Protein AF-A0A0G1SGN6-F1 (afdb_monomer_lite)

pLDDT: mean 71.26, std 22.08, range [24.06, 94.62]

Structure (mmCIF, N/CA/C/O backbone):
data_AF-A0A0G1SGN6-F1
#
_entry.id   AF-A0A0G1SGN6-F1
#
loop_
_atom_site.group_PDB
_atom_site.id
_atom_site.type_symbol
_atom_site.label_atom_id
_atom_site.label_alt_id
_atom_site.label_comp_id
_atom_site.label_asym_id
_atom_site.label_entity_id
_atom_site.label_seq_id
_atom_site.pdbx_PDB_ins_code
_atom_site.Cartn_x
_atom_site.Cartn_y
_atom_site.Cartn_z
_atom_site.occupancy
_atom_site.B_iso_or_equiv
_atom_site.auth_seq_id
_atom_site.auth_comp_id
_atom_site.auth_asym_id
_atom_site.auth_atom_id
_atom_site.pdbx_PDB_model_num
ATOM 1 N N . MET A 1 1 ? 5.916 -20.547 -8.931 1.00 32.50 1 MET A N 1
ATOM 2 C CA . MET A 1 1 ? 5.359 -19.237 -8.518 1.00 32.50 1 MET A CA 1
ATOM 3 C C . MET A 1 1 ? 6.442 -18.177 -8.665 1.00 32.50 1 MET A C 1
ATOM 5 O O . MET A 1 1 ? 7.440 -18.258 -7.961 1.00 32.50 1 MET A O 1
ATOM 9 N N . SER A 1 2 ? 6.286 -17.242 -9.604 1.00 24.06 2 SER A N 1
ATOM 10 C CA . SER A 1 2 ? 7.218 -16.117 -9.774 1.00 24.06 2 SER A CA 1
ATOM 11 C C . SER A 1 2 ? 6.898 -15.027 -8.745 1.00 24.06 2 SER A C 1
ATOM 13 O O . SER A 1 2 ? 5.724 -14.725 -8.531 1.00 24.06 2 SER A O 1
ATOM 15 N N . ARG A 1 3 ? 7.918 -14.499 -8.056 1.00 34.25 3 ARG A N 1
ATOM 16 C CA . ARG A 1 3 ? 7.777 -13.518 -6.969 1.00 34.25 3 ARG A CA 1
ATOM 17 C C . ARG A 1 3 ? 8.120 -12.123 -7.491 1.00 34.25 3 ARG A C 1
ATOM 19 O O . ARG A 1 3 ? 9.243 -11.915 -7.938 1.00 34.25 3 ARG A O 1
ATOM 26 N N . SER A 1 4 ? 7.203 -11.170 -7.350 1.00 35.44 4 SER A N 1
ATOM 27 C CA . SER A 1 4 ? 7.482 -9.745 -7.558 1.00 35.44 4 SER A CA 1
ATOM 28 C C . SER A 1 4 ? 7.368 -9.033 -6.215 1.00 35.44 4 SER A C 1
ATOM 30 O O . SER A 1 4 ? 6.269 -8.875 -5.691 1.00 35.44 4 SER A O 1
ATOM 32 N N . PHE A 1 5 ? 8.504 -8.644 -5.634 1.00 41.62 5 PHE A N 1
ATOM 33 C CA . PHE A 1 5 ? 8.549 -7.806 -4.436 1.00 41.62 5 PHE A CA 1
ATOM 34 C C . PHE A 1 5 ? 8.834 -6.361 -4.844 1.00 41.62 5 PHE A C 1
ATOM 36 O O . PHE A 1 5 ? 9.783 -6.100 -5.582 1.00 41.62 5 PHE A O 1
ATOM 43 N N . ILE A 1 6 ? 8.034 -5.428 -4.337 1.00 45.34 6 ILE A N 1
ATOM 44 C CA . ILE A 1 6 ? 8.307 -3.992 -4.403 1.00 45.34 6 ILE A CA 1
ATOM 45 C C . ILE A 1 6 ? 8.969 -3.633 -3.067 1.00 45.34 6 ILE A C 1
ATOM 47 O O . ILE A 1 6 ? 8.279 -3.523 -2.059 1.00 45.34 6 ILE A O 1
ATOM 51 N N . THR A 1 7 ? 10.299 -3.520 -3.011 1.00 39.66 7 THR A N 1
ATOM 52 C CA . THR A 1 7 ? 10.997 -3.052 -1.799 1.00 39.66 7 THR A CA 1
ATOM 53 C C . THR A 1 7 ? 12.098 -2.051 -2.155 1.00 39.66 7 THR A C 1
ATOM 55 O O . THR A 1 7 ? 12.992 -2.341 -2.952 1.00 39.66 7 THR A O 1
ATOM 58 N N . SER A 1 8 ? 12.059 -0.859 -1.549 1.00 35.28 8 SER A N 1
ATOM 59 C CA . SER A 1 8 ? 13.184 0.081 -1.537 1.00 35.28 8 SER A CA 1
ATOM 60 C C . SER A 1 8 ? 13.883 0.053 -0.174 1.00 35.28 8 SER A C 1
ATOM 62 O O . SER A 1 8 ? 13.362 0.582 0.795 1.00 35.28 8 SER A O 1
ATOM 64 N N . LYS A 1 9 ? 15.093 -0.526 -0.187 1.00 39.94 9 LYS A N 1
ATOM 65 C CA . LYS A 1 9 ? 16.264 -0.364 0.706 1.00 39.94 9 LYS A CA 1
ATOM 66 C C . LYS A 1 9 ? 16.188 -0.756 2.203 1.00 39.94 9 LYS A C 1
ATOM 68 O O . LYS A 1 9 ? 15.491 -0.142 2.987 1.00 39.94 9 LYS A O 1
ATOM 73 N N . LYS A 1 10 ? 17.114 -1.681 2.535 1.00 40.75 10 LYS A N 1
ATOM 74 C CA . LYS A 1 10 ? 17.583 -2.232 3.829 1.00 40.75 10 LYS A CA 1
ATOM 75 C C . LYS A 1 10 ? 16.517 -2.887 4.731 1.00 40.75 10 LYS A C 1
ATOM 77 O O . LYS A 1 10 ? 15.569 -2.261 5.159 1.00 40.75 10 LYS A O 1
ATOM 82 N N . GLU A 1 11 ? 16.756 -4.165 5.043 1.00 56.44 11 GLU A N 1
ATOM 83 C CA . GLU A 1 11 ? 16.199 -4.897 6.201 1.00 56.44 11 GLU A CA 1
ATOM 84 C C . GLU A 1 11 ? 14.770 -5.448 6.127 1.00 56.44 11 GLU A C 1
ATOM 86 O O . GLU A 1 11 ? 14.164 -5.703 7.157 1.00 56.44 11 GLU A O 1
ATOM 91 N N . GLY A 1 12 ? 14.248 -5.755 4.934 1.00 75.88 12 GLY A N 1
ATOM 92 C CA . GLY A 1 12 ? 13.082 -6.649 4.827 1.00 75.88 12 GLY A CA 1
ATOM 93 C C . GLY A 1 12 ? 11.867 -6.200 5.649 1.00 75.88 12 GLY A C 1
ATOM 94 O O . GLY A 1 12 ? 11.117 -7.042 6.132 1.00 75.88 12 GLY A O 1
ATOM 95 N N . ALA A 1 13 ? 11.708 -4.889 5.820 1.00 85.38 13 ALA A N 1
ATOM 96 C CA . ALA A 1 13 ? 10.671 -4.242 6.603 1.00 85.38 13 ALA A CA 1
ATOM 97 C C . ALA A 1 13 ? 10.276 -2.913 5.945 1.00 85.38 13 ALA A C 1
ATOM 99 O O . ALA A 1 13 ? 10.979 -2.409 5.067 1.00 85.38 13 ALA A O 1
ATOM 100 N N . ILE A 1 14 ? 9.141 -2.362 6.362 1.00 89.44 14 ILE A N 1
ATOM 101 C CA . ILE A 1 14 ? 8.660 -1.038 5.962 1.00 89.44 14 ILE A CA 1
ATOM 102 C C . ILE A 1 14 ? 8.517 -0.153 7.196 1.00 89.44 14 ILE A C 1
ATOM 104 O O . ILE A 1 14 ? 8.167 -0.641 8.270 1.00 89.44 14 ILE A O 1
ATOM 108 N N . LEU A 1 15 ? 8.764 1.143 7.031 1.00 91.00 15 LEU A N 1
ATOM 109 C CA . LEU A 1 15 ? 8.439 2.151 8.035 1.00 91.00 15 LEU A CA 1
ATOM 110 C C . LEU A 1 15 ? 7.001 2.626 7.806 1.00 91.00 15 LEU A C 1
ATOM 112 O O . LEU A 1 15 ? 6.643 2.987 6.681 1.00 91.00 15 LEU A O 1
ATOM 116 N N . GLY A 1 16 ? 6.181 2.566 8.849 1.00 91.62 16 GLY A N 1
ATOM 117 C CA . GLY A 1 16 ? 4.797 3.010 8.822 1.00 91.62 16 GLY A CA 1
ATOM 118 C C . GLY A 1 16 ? 4.632 4.513 9.025 1.00 91.62 16 GLY A C 1
ATOM 119 O O . GLY A 1 16 ? 5.537 5.184 9.512 1.00 91.62 16 GLY A O 1
ATOM 120 N N . ILE A 1 17 ? 3.444 5.033 8.699 1.00 92.94 17 ILE A N 1
ATOM 121 C CA . ILE A 1 17 ? 3.040 6.421 9.004 1.00 92.94 17 ILE A CA 1
ATOM 122 C C . ILE A 1 17 ? 2.914 6.707 10.510 1.00 92.94 17 ILE A C 1
ATOM 124 O O . ILE A 1 17 ? 2.741 7.849 10.914 1.00 92.94 17 ILE A O 1
ATOM 128 N N . ASP A 1 18 ? 2.942 5.659 11.327 1.00 90.75 18 ASP A N 1
ATOM 129 C CA . ASP A 1 18 ? 2.8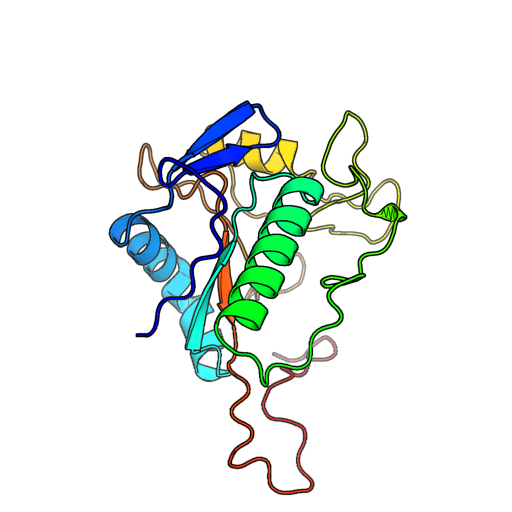49 5.666 12.784 1.00 90.75 18 ASP A CA 1
ATOM 130 C C . ASP A 1 18 ? 4.215 5.434 13.454 1.00 90.75 18 ASP A C 1
ATOM 132 O O . ASP A 1 18 ? 4.272 5.002 14.604 1.00 90.75 18 ASP A O 1
ATOM 136 N N . ASP A 1 19 ? 5.304 5.646 12.707 1.00 90.69 19 ASP A N 1
ATOM 137 C CA . ASP A 1 19 ? 6.701 5.429 13.105 1.00 90.69 19 ASP A CA 1
ATOM 138 C C . ASP A 1 19 ? 7.046 3.982 13.515 1.00 90.69 19 ASP A C 1
ATOM 140 O O . ASP A 1 19 ? 8.172 3.683 13.928 1.00 90.69 19 ASP A O 1
ATOM 144 N N . ASN A 1 20 ? 6.114 3.040 13.343 1.00 89.94 20 ASN A N 1
ATOM 145 C CA . ASN A 1 20 ? 6.349 1.627 13.601 1.00 89.94 20 ASN A CA 1
ATOM 146 C C . ASN A 1 20 ? 7.052 0.962 12.414 1.00 89.94 20 ASN A C 1
ATOM 148 O O . ASN A 1 20 ? 6.779 1.239 11.246 1.00 89.94 20 ASN A O 1
ATOM 152 N N . THR A 1 21 ? 7.952 0.024 12.712 1.00 89.31 21 THR A N 1
ATOM 153 C CA . THR A 1 21 ? 8.616 -0.793 11.689 1.00 89.31 21 THR A CA 1
ATOM 154 C C . THR A 1 21 ? 7.893 -2.127 11.530 1.00 89.31 21 THR A C 1
ATOM 156 O O . THR A 1 21 ? 7.757 -2.890 12.485 1.00 89.31 21 THR A O 1
ATOM 159 N N . TYR A 1 22 ? 7.467 -2.434 10.306 1.00 87.81 22 TYR A N 1
ATOM 160 C CA . TYR A 1 22 ? 6.711 -3.636 9.972 1.00 87.81 22 TYR A CA 1
ATOM 161 C C . TYR A 1 22 ? 7.547 -4.588 9.107 1.00 87.81 22 TYR A C 1
ATOM 163 O O . TYR A 1 22 ? 7.781 -4.290 7.932 1.00 87.81 22 TYR A O 1
ATOM 171 N N . PRO A 1 23 ? 7.987 -5.750 9.624 1.00 88.88 23 PRO A N 1
ATOM 172 C CA . PRO A 1 23 ? 8.722 -6.723 8.822 1.00 88.88 23 PRO A CA 1
ATOM 173 C C . PRO A 1 23 ? 7.841 -7.291 7.705 1.00 88.88 23 PRO A C 1
ATOM 175 O O . PRO A 1 23 ? 6.622 -7.386 7.851 1.00 88.88 23 PRO A O 1
ATOM 178 N N . ILE A 1 24 ? 8.454 -7.689 6.589 1.00 85.50 24 ILE A N 1
ATOM 179 C CA . ILE A 1 24 ? 7.771 -8.424 5.520 1.00 85.50 24 ILE A CA 1
ATOM 180 C C . ILE A 1 24 ? 7.166 -9.697 6.130 1.00 85.50 24 ILE A C 1
ATOM 182 O O . ILE A 1 24 ? 7.894 -10.456 6.779 1.00 85.50 24 ILE A O 1
ATOM 186 N N . PRO A 1 25 ? 5.869 -9.972 5.904 1.00 83.81 25 PRO A N 1
ATOM 187 C CA . PRO A 1 25 ? 5.229 -11.171 6.411 1.00 83.81 25 PRO A CA 1
ATOM 188 C C . PRO A 1 25 ? 5.934 -12.448 5.962 1.00 83.81 25 PRO A C 1
ATOM 190 O O . PRO A 1 25 ? 6.317 -12.597 4.796 1.00 83.81 25 PRO A O 1
ATOM 193 N N . THR A 1 26 ? 6.058 -13.405 6.879 1.00 85.25 26 THR A N 1
ATOM 194 C CA . THR A 1 26 ? 6.584 -14.733 6.554 1.00 85.25 26 THR A CA 1
ATOM 195 C C . THR A 1 26 ? 5.598 -15.505 5.675 1.00 85.25 26 THR A C 1
ATOM 1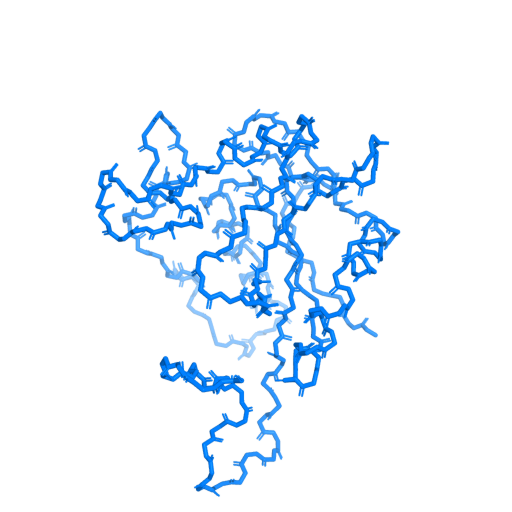97 O O . THR A 1 26 ? 4.401 -15.211 5.632 1.00 85.25 26 THR A O 1
ATOM 200 N N . LEU A 1 27 ? 6.079 -16.547 4.986 1.00 84.31 27 LEU A N 1
ATOM 201 C CA . LEU A 1 27 ? 5.194 -17.435 4.222 1.00 84.31 27 LEU A CA 1
ATOM 202 C C . LEU A 1 27 ? 4.125 -18.084 5.107 1.00 84.31 27 LEU A C 1
ATOM 204 O O . LEU A 1 27 ? 3.006 -18.267 4.648 1.00 84.31 27 LEU A O 1
ATOM 208 N N . GLU A 1 28 ? 4.454 -18.393 6.361 1.00 82.81 28 GLU A N 1
ATOM 209 C CA . GLU A 1 28 ? 3.507 -18.934 7.336 1.00 82.81 28 GLU A CA 1
ATOM 210 C C . GLU A 1 28 ? 2.412 -17.917 7.676 1.00 82.81 28 GLU A C 1
ATOM 212 O O . GLU A 1 28 ? 1.231 -18.237 7.576 1.00 82.81 28 GLU A O 1
ATOM 217 N N . GLN A 1 29 ? 2.778 -16.665 7.973 1.00 80.56 29 GLN A N 1
ATOM 218 C CA . GLN A 1 29 ? 1.807 -15.594 8.227 1.00 80.56 29 GLN A CA 1
ATOM 219 C C . GLN A 1 29 ? 0.906 -15.348 7.009 1.00 80.56 29 GLN A C 1
ATOM 221 O O . GLN A 1 29 ? -0.305 -15.174 7.152 1.00 80.56 29 GLN A O 1
ATOM 226 N N . ILE A 1 30 ? 1.470 -15.391 5.797 1.00 82.62 30 ILE A N 1
ATOM 227 C CA . ILE A 1 30 ? 0.698 -15.297 4.551 1.00 82.62 30 ILE A CA 1
ATOM 228 C C . ILE A 1 30 ? -0.235 -16.504 4.403 1.00 82.62 30 ILE A C 1
ATOM 230 O O . ILE A 1 30 ? -1.415 -16.325 4.111 1.00 82.62 30 ILE A O 1
ATOM 234 N N . ALA A 1 31 ? 0.253 -17.726 4.619 1.00 83.12 31 ALA A N 1
ATOM 235 C CA . ALA A 1 31 ? -0.538 -18.947 4.491 1.00 83.12 31 ALA A CA 1
ATOM 236 C C . ALA A 1 31 ? -1.708 -18.976 5.482 1.00 83.12 31 ALA A C 1
ATOM 238 O O . ALA A 1 31 ? -2.829 -19.291 5.087 1.00 83.12 31 ALA A O 1
ATOM 239 N N . ILE A 1 32 ? -1.480 -18.568 6.733 1.00 78.88 32 ILE A N 1
ATOM 240 C CA . ILE A 1 32 ? -2.532 -18.416 7.746 1.00 78.88 32 ILE A CA 1
ATOM 241 C C . ILE A 1 32 ? -3.589 -17.425 7.259 1.00 78.88 32 ILE A C 1
ATOM 243 O O . ILE A 1 32 ? -4.780 -17.728 7.301 1.00 78.88 32 ILE A O 1
ATOM 247 N N . ARG A 1 33 ? -3.177 -16.279 6.702 1.00 76.00 33 ARG A N 1
ATOM 248 C CA . ARG A 1 33 ? -4.120 -15.296 6.143 1.00 76.00 33 ARG A CA 1
ATOM 249 C C . ARG A 1 33 ? -4.922 -15.818 4.967 1.00 76.00 33 ARG A C 1
ATOM 251 O O . ARG A 1 33 ? -6.101 -15.487 4.845 1.00 76.00 33 ARG A O 1
ATOM 258 N N . LEU A 1 34 ? -4.300 -16.608 4.098 1.00 79.12 34 LEU A N 1
ATOM 259 C CA . LEU A 1 34 ? -5.006 -17.259 3.000 1.00 79.12 34 LEU A CA 1
ATOM 260 C C . LEU A 1 34 ? -6.011 -18.281 3.540 1.00 79.12 34 LEU A C 1
ATOM 262 O O . LEU A 1 34 ? -7.162 -18.300 3.113 1.00 79.12 34 LEU A O 1
ATOM 266 N N . PHE A 1 35 ? -5.619 -19.074 4.535 1.00 79.56 35 PHE A N 1
ATOM 267 C CA . PHE A 1 35 ? -6.476 -20.089 5.136 1.00 79.56 35 PHE A CA 1
ATOM 268 C C . PHE A 1 35 ? -7.693 -19.505 5.868 1.00 79.56 35 PHE A C 1
ATOM 270 O O . PHE A 1 35 ? -8.805 -20.011 5.704 1.00 79.56 35 PHE A O 1
ATOM 277 N N . GLU A 1 36 ? -7.514 -18.429 6.637 1.00 74.31 36 GLU A N 1
ATOM 278 C CA . GLU A 1 36 ? -8.606 -17.709 7.313 1.00 74.31 36 GLU A CA 1
ATOM 279 C C . GLU A 1 36 ? -9.632 -17.128 6.331 1.00 74.31 36 GLU A C 1
ATOM 281 O O . GLU A 1 36 ? -10.783 -16.897 6.691 1.00 74.31 36 GLU A O 1
ATOM 286 N N . ARG A 1 37 ? -9.228 -16.887 5.079 1.00 72.88 37 ARG A N 1
ATOM 287 C CA . ARG A 1 37 ? -10.078 -16.299 4.033 1.00 72.88 37 ARG A CA 1
ATOM 288 C C . ARG A 1 37 ? -10.463 -17.282 2.942 1.00 72.88 37 ARG A C 1
ATOM 290 O O . ARG A 1 37 ? -11.047 -16.858 1.947 1.00 72.88 37 ARG A O 1
ATOM 297 N N . ARG A 1 38 ? -10.147 -18.567 3.114 1.00 75.31 38 ARG A N 1
ATOM 298 C CA . ARG A 1 38 ? -10.224 -19.589 2.062 1.00 75.31 38 ARG A CA 1
ATOM 299 C C . ARG A 1 38 ? -11.561 -19.620 1.325 1.00 75.31 38 ARG A C 1
ATOM 301 O O . ARG A 1 38 ? -11.549 -19.722 0.109 1.00 75.31 38 ARG A O 1
ATOM 308 N N . GLU A 1 39 ? -12.684 -19.447 2.021 1.00 72.44 39 GLU A N 1
ATOM 309 C CA . GLU A 1 39 ? -14.014 -19.444 1.394 1.00 72.44 39 GLU A CA 1
ATOM 310 C C . GLU A 1 39 ? -14.155 -18.296 0.386 1.00 72.44 39 GLU A C 1
ATOM 312 O O . GLU A 1 39 ? -14.471 -18.517 -0.778 1.00 72.44 39 GLU A O 1
ATOM 317 N N . LYS A 1 40 ? -13.796 -17.073 0.791 1.00 69.69 40 LYS A N 1
ATOM 318 C CA . LYS A 1 40 ? -13.820 -15.889 -0.083 1.00 69.69 40 LYS A CA 1
ATOM 319 C C . LYS A 1 40 ? -12.778 -15.971 -1.198 1.00 69.69 40 LYS A C 1
ATOM 321 O O . LYS A 1 40 ? -13.009 -15.490 -2.306 1.00 69.69 40 LYS A O 1
ATOM 326 N N . LEU A 1 41 ? -11.604 -16.527 -0.897 1.00 73.31 41 LEU A N 1
ATOM 327 C CA . LEU A 1 41 ? -10.534 -16.681 -1.881 1.00 73.31 41 LEU A CA 1
ATOM 328 C C . LEU A 1 41 ? -10.861 -17.760 -2.910 1.00 73.31 41 LEU A C 1
ATOM 330 O O . LEU A 1 41 ? -10.428 -17.601 -4.042 1.00 73.31 41 LEU A O 1
ATOM 334 N N . SER A 1 42 ? -11.647 -18.784 -2.559 1.00 73.56 42 SER A N 1
ATOM 335 C CA . SER A 1 42 ? -12.155 -19.772 -3.517 1.00 73.56 42 SER A CA 1
ATOM 336 C C . SER A 1 42 ? -12.997 -19.083 -4.582 1.00 73.56 42 SER A C 1
ATOM 338 O O . SER A 1 42 ? -12.677 -19.180 -5.757 1.00 73.56 42 SER A O 1
ATOM 340 N N . THR A 1 43 ? -13.972 -18.260 -4.181 1.00 75.25 43 THR A N 1
ATOM 341 C CA . THR A 1 43 ? -14.795 -17.497 -5.133 1.00 75.25 43 THR A CA 1
ATOM 342 C C . THR A 1 43 ? -13.952 -16.593 -6.031 1.00 75.25 43 THR A C 1
ATOM 344 O O . THR A 1 43 ? -14.175 -16.527 -7.234 1.00 75.25 43 THR A O 1
ATOM 347 N N . LYS A 1 44 ? -12.953 -15.900 -5.470 1.00 74.38 44 LYS A N 1
ATOM 348 C CA . LYS A 1 44 ? -12.045 -15.061 -6.267 1.00 74.38 44 LYS A CA 1
ATOM 349 C C . LYS A 1 44 ? -11.167 -15.888 -7.202 1.00 74.38 44 LYS A C 1
ATOM 351 O O . LYS A 1 44 ? -10.937 -15.482 -8.333 1.00 74.38 44 LYS A O 1
ATOM 356 N N . HIS A 1 45 ? -10.676 -17.030 -6.746 1.00 77.56 45 HIS A N 1
ATOM 357 C CA . HIS A 1 45 ? -9.909 -17.946 -7.574 1.00 77.56 45 HIS A CA 1
ATOM 358 C C . HIS A 1 45 ? -10.744 -18.434 -8.765 1.00 77.56 45 HIS A C 1
ATOM 360 O O . HIS A 1 45 ? -10.260 -18.387 -9.892 1.00 77.56 45 HIS A O 1
ATOM 366 N N . ASP A 1 46 ? -12.007 -18.799 -8.533 1.00 75.81 46 ASP A N 1
ATOM 367 C CA . ASP A 1 46 ? -12.954 -19.209 -9.579 1.00 75.81 46 ASP A CA 1
ATOM 368 C C . ASP A 1 46 ? -13.270 -18.058 -10.551 1.00 75.81 46 ASP A C 1
ATOM 370 O O . ASP A 1 46 ? -13.462 -18.279 -11.742 1.00 75.81 46 ASP A O 1
ATOM 374 N N . GLN A 1 47 ? -13.227 -16.810 -10.071 1.00 73.62 47 GLN A N 1
ATOM 375 C CA . GLN A 1 47 ? -13.283 -15.592 -10.893 1.00 73.62 47 GLN A CA 1
ATOM 376 C C . GLN A 1 47 ? -11.962 -15.277 -11.624 1.00 73.62 47 GLN A C 1
ATOM 378 O O . GLN A 1 47 ? -11.858 -14.240 -12.266 1.00 73.62 47 GLN A O 1
ATOM 383 N N . GLY A 1 48 ? -10.935 -16.126 -11.521 1.00 75.31 48 GLY A N 1
ATOM 384 C CA . GLY A 1 48 ? -9.653 -15.960 -12.209 1.00 75.31 48 GLY A CA 1
ATOM 385 C C . GLY A 1 48 ? -8.568 -15.240 -11.403 1.00 75.31 48 GLY A C 1
ATOM 386 O O . GLY A 1 48 ? -7.466 -15.030 -11.910 1.00 75.31 48 GLY A O 1
ATOM 387 N N . PHE A 1 49 ? -8.801 -14.880 -10.139 1.00 78.25 49 PHE A N 1
ATOM 388 C CA . PHE A 1 49 ? -7.798 -14.228 -9.293 1.00 78.25 49 PHE A CA 1
ATOM 389 C C . PHE A 1 49 ? -6.754 -15.226 -8.773 1.00 78.25 49 PHE A C 1
ATOM 391 O O . PHE A 1 49 ? -6.898 -15.805 -7.698 1.00 78.25 49 PHE A O 1
ATOM 398 N N . THR A 1 50 ? -5.668 -15.402 -9.527 1.00 77.00 50 THR A N 1
ATOM 399 C CA . THR A 1 50 ? -4.648 -16.437 -9.263 1.00 77.00 50 THR A CA 1
ATOM 400 C C . THR A 1 50 ? -3.298 -15.898 -8.784 1.00 77.00 50 THR A C 1
ATOM 402 O O . THR A 1 50 ? -2.416 -16.679 -8.417 1.00 77.00 50 THR A O 1
ATOM 405 N N . LYS A 1 51 ? -3.098 -14.573 -8.756 1.00 78.31 51 LYS A N 1
ATOM 406 C CA . LYS A 1 51 ? -1.844 -13.952 -8.298 1.00 78.31 51 LYS A CA 1
ATOM 407 C C . LYS A 1 51 ? -2.012 -13.300 -6.933 1.00 78.31 51 LYS A C 1
ATOM 409 O O . LYS A 1 51 ? -2.983 -12.597 -6.689 1.00 78.31 51 LYS A O 1
ATOM 414 N N . LEU A 1 52 ? -1.029 -13.489 -6.060 1.00 81.19 52 LEU A N 1
ATOM 415 C CA . LEU A 1 52 ? -0.951 -12.811 -4.770 1.00 81.19 52 LEU A CA 1
ATOM 416 C C . LEU A 1 52 ? -0.218 -11.474 -4.927 1.00 81.19 52 LEU A C 1
ATOM 418 O O . LEU A 1 52 ? 0.880 -11.443 -5.483 1.00 81.19 52 LEU A O 1
ATOM 422 N N . LEU A 1 53 ? -0.783 -10.399 -4.384 1.00 81.06 53 LEU A N 1
ATOM 423 C CA . LEU A 1 53 ? -0.115 -9.113 -4.223 1.00 81.06 53 LEU A CA 1
ATOM 424 C C . LEU A 1 53 ? -0.011 -8.776 -2.737 1.00 81.06 53 LEU A C 1
ATOM 426 O O . LEU A 1 53 ? -1.012 -8.692 -2.025 1.00 81.06 53 LEU A O 1
ATOM 430 N N . LEU A 1 54 ? 1.218 -8.553 -2.289 1.00 82.56 54 LEU A N 1
ATOM 431 C CA . LEU A 1 54 ? 1.517 -8.056 -0.957 1.00 82.56 54 LEU A CA 1
ATOM 432 C C . LEU A 1 54 ? 1.725 -6.539 -1.040 1.00 82.56 54 LEU A C 1
ATOM 434 O O . LEU A 1 54 ? 2.597 -6.080 -1.777 1.00 82.56 54 LEU A O 1
ATOM 438 N N . VAL A 1 55 ? 0.923 -5.778 -0.299 1.00 85.12 55 VAL A N 1
ATOM 439 C CA . VAL A 1 55 ? 0.928 -4.312 -0.329 1.00 85.12 55 VAL A CA 1
ATOM 440 C C . VAL A 1 55 ? 1.416 -3.772 1.020 1.00 85.12 55 VAL A C 1
ATOM 442 O O . VAL A 1 55 ? 0.874 -4.170 2.057 1.00 85.12 55 VAL A O 1
ATOM 445 N N . PRO A 1 56 ? 2.422 -2.876 1.038 1.00 89.75 56 PRO A N 1
ATOM 446 C CA . PRO A 1 56 ? 2.961 -2.275 2.257 1.00 89.75 56 PRO A CA 1
ATOM 447 C C . PRO A 1 56 ? 2.028 -1.176 2.788 1.00 89.75 56 PRO A C 1
ATOM 449 O O . PRO A 1 56 ? 2.342 0.006 2.732 1.00 89.75 56 PRO A O 1
ATOM 452 N N . PHE A 1 57 ? 0.848 -1.563 3.265 1.00 90.75 57 PHE A N 1
ATOM 453 C CA . PHE A 1 57 ? -0.227 -0.651 3.663 1.00 90.75 57 PHE A CA 1
ATOM 454 C C . PHE A 1 57 ? 0.191 0.419 4.682 1.00 90.75 57 PHE A C 1
ATOM 456 O O . PHE A 1 57 ? -0.255 1.559 4.578 1.00 90.75 57 PHE A O 1
ATOM 463 N N . GLY A 1 58 ? 1.043 0.063 5.647 1.00 90.50 58 GLY A N 1
ATOM 464 C CA . GLY A 1 58 ? 1.499 0.979 6.689 1.00 90.50 58 GLY A CA 1
ATOM 465 C C . GLY A 1 58 ? 2.383 2.106 6.166 1.00 90.50 58 GLY A C 1
ATOM 466 O O . GLY A 1 58 ? 2.394 3.175 6.764 1.00 90.50 58 GLY A O 1
ATOM 467 N N . MET A 1 59 ? 3.071 1.895 5.041 1.00 92.75 59 MET A N 1
ATOM 468 C CA . MET A 1 59 ? 3.897 2.910 4.390 1.00 92.75 59 MET A CA 1
ATOM 469 C C . MET A 1 59 ? 3.030 4.078 3.903 1.00 92.75 59 MET A C 1
ATOM 471 O O . MET A 1 59 ? 1.897 3.864 3.455 1.00 92.75 59 MET A O 1
ATOM 475 N N . SER A 1 60 ? 3.566 5.301 3.957 1.00 94.31 60 SER A N 1
ATOM 476 C CA . SER A 1 60 ? 2.883 6.461 3.378 1.00 94.31 60 SER A CA 1
ATOM 477 C C . SER A 1 60 ? 2.703 6.306 1.869 1.00 94.31 60 SER A C 1
ATOM 479 O O . SER A 1 60 ? 3.510 5.658 1.192 1.00 94.31 60 SER A O 1
ATOM 481 N N . LEU A 1 61 ? 1.654 6.913 1.318 1.00 92.81 61 LEU A N 1
ATOM 482 C CA . LEU A 1 61 ? 1.390 6.879 -0.116 1.00 92.81 61 LEU A CA 1
ATOM 483 C C . LEU A 1 61 ? 2.534 7.529 -0.900 1.00 92.81 61 LEU A C 1
ATOM 485 O O . LEU A 1 61 ? 2.940 7.008 -1.938 1.00 92.81 61 LEU A O 1
ATOM 489 N N . ASP A 1 62 ? 3.101 8.610 -0.367 1.00 92.81 62 ASP A N 1
ATOM 490 C CA . ASP A 1 62 ? 4.254 9.290 -0.957 1.00 92.81 62 ASP A CA 1
ATOM 491 C C . ASP A 1 62 ? 5.496 8.391 -1.002 1.00 92.81 62 ASP A C 1
ATOM 493 O O . ASP A 1 62 ? 6.162 8.303 -2.039 1.00 92.81 62 ASP A O 1
ATOM 497 N N . ALA A 1 63 ? 5.785 7.665 0.083 1.00 92.69 63 ALA A N 1
ATOM 498 C CA . ALA A 1 63 ? 6.899 6.724 0.113 1.00 92.69 63 ALA A CA 1
ATOM 499 C C . ALA A 1 63 ? 6.660 5.549 -0.846 1.00 92.69 63 ALA A C 1
ATOM 501 O O . ALA A 1 63 ? 7.550 5.214 -1.627 1.00 92.69 63 ALA A O 1
ATOM 502 N N . LEU A 1 64 ? 5.449 4.980 -0.869 1.00 91.44 64 LEU A N 1
ATOM 503 C CA . LEU A 1 64 ? 5.093 3.899 -1.793 1.00 91.44 64 LEU A CA 1
ATOM 504 C C . LEU A 1 64 ? 5.214 4.342 -3.257 1.00 91.44 64 LEU A C 1
ATOM 506 O O . LEU A 1 64 ? 5.757 3.610 -4.090 1.00 91.44 64 LEU A O 1
ATOM 510 N N . ARG A 1 65 ? 4.744 5.553 -3.573 1.00 92.25 65 ARG A N 1
ATOM 511 C CA . ARG A 1 65 ? 4.885 6.174 -4.893 1.00 92.25 65 ARG A CA 1
ATOM 512 C C . ARG A 1 65 ? 6.354 6.260 -5.292 1.00 92.25 65 ARG A C 1
ATOM 514 O O . ARG A 1 65 ? 6.696 5.885 -6.412 1.00 92.25 65 ARG A O 1
ATOM 521 N N . GLU A 1 66 ? 7.219 6.733 -4.402 1.00 92.88 66 GLU A N 1
ATOM 522 C CA . GLU A 1 66 ? 8.648 6.840 -4.691 1.00 92.88 66 GLU A CA 1
ATOM 523 C C . GLU A 1 66 ? 9.299 5.461 -4.868 1.00 92.88 66 GLU A C 1
ATOM 525 O O . GLU A 1 66 ? 10.025 5.241 -5.837 1.00 92.88 66 GLU A O 1
ATOM 530 N N . THR A 1 67 ? 8.961 4.481 -4.025 1.00 91.00 67 THR A N 1
ATOM 531 C CA . THR A 1 67 ? 9.417 3.094 -4.187 1.00 91.00 67 THR A CA 1
ATOM 532 C C . THR A 1 67 ? 9.036 2.526 -5.558 1.00 91.00 67 THR A C 1
ATOM 534 O O . THR A 1 67 ? 9.870 1.906 -6.224 1.00 91.00 67 THR A O 1
ATOM 537 N N . LEU A 1 68 ? 7.798 2.749 -6.008 1.00 91.38 68 LEU A N 1
ATOM 538 C CA . LEU A 1 68 ? 7.320 2.304 -7.319 1.00 91.38 68 LEU A CA 1
ATOM 539 C C . LEU A 1 68 ? 8.043 3.008 -8.471 1.00 91.38 68 LEU A C 1
ATOM 541 O O . LEU A 1 68 ? 8.449 2.340 -9.421 1.00 91.38 68 LEU A O 1
ATOM 545 N N . LYS A 1 69 ? 8.273 4.325 -8.382 1.00 93.50 69 LYS A N 1
ATOM 546 C CA . LYS A 1 69 ? 9.074 5.060 -9.379 1.00 93.50 69 LYS A CA 1
ATOM 547 C C . LYS A 1 69 ? 10.472 4.464 -9.514 1.00 93.50 69 LYS A C 1
ATOM 549 O O . LYS A 1 69 ? 10.902 4.154 -10.623 1.00 93.50 69 LYS A O 1
ATOM 554 N N . GLN A 1 70 ? 11.159 4.249 -8.391 1.00 92.44 70 GLN A N 1
ATOM 555 C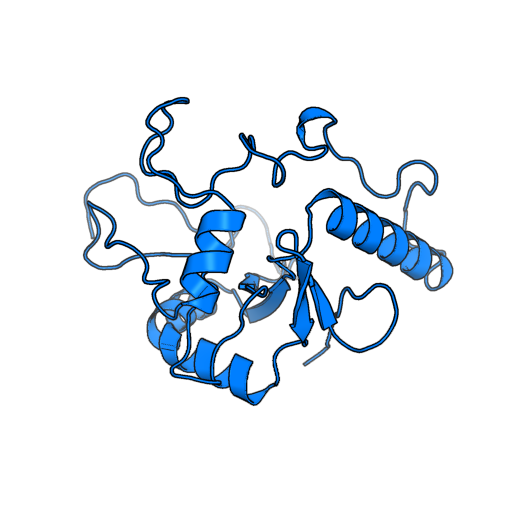 CA . GLN A 1 70 ? 12.502 3.666 -8.385 1.00 92.44 70 GLN A CA 1
ATOM 556 C C . GLN A 1 70 ? 12.512 2.243 -8.958 1.00 92.44 70 GLN A C 1
ATOM 558 O O . GLN A 1 70 ? 13.433 1.874 -9.691 1.00 92.44 70 GLN A O 1
ATOM 563 N N . LEU A 1 71 ? 11.473 1.449 -8.680 1.00 91.31 71 LEU A N 1
ATOM 564 C CA . LEU A 1 71 ? 11.309 0.122 -9.269 1.00 91.31 71 LEU A CA 1
ATOM 565 C C . LEU A 1 71 ? 11.149 0.187 -10.793 1.00 91.31 71 LEU A C 1
ATOM 567 O O . LEU A 1 71 ? 11.823 -0.564 -11.496 1.00 91.31 71 LEU A O 1
ATOM 571 N N . LEU A 1 72 ? 10.290 1.073 -11.302 1.00 93.19 72 LEU A N 1
ATOM 572 C CA . LEU A 1 72 ? 10.046 1.228 -12.739 1.00 93.19 72 LEU A CA 1
ATOM 573 C C . LEU A 1 72 ? 11.309 1.687 -13.473 1.00 93.19 72 LEU A C 1
ATOM 575 O O . LEU A 1 72 ? 11.669 1.109 -14.498 1.00 93.19 72 LEU A O 1
ATOM 579 N N . LEU A 1 73 ? 12.033 2.657 -12.910 1.00 94.12 73 LEU A N 1
ATOM 580 C CA . LEU A 1 73 ? 13.312 3.121 -13.452 1.00 94.12 73 LEU A CA 1
ATOM 581 C C . LEU A 1 73 ? 14.362 2.003 -13.480 1.00 94.12 73 LEU A C 1
ATOM 583 O O . LEU A 1 73 ? 15.056 1.824 -14.483 1.00 94.12 73 LEU A O 1
ATOM 587 N N . LYS A 1 74 ? 14.455 1.207 -12.408 1.00 92.94 74 LYS A N 1
ATOM 588 C CA . LYS A 1 74 ? 15.339 0.036 -12.368 1.00 92.94 74 LYS A CA 1
ATOM 589 C C . LYS A 1 74 ? 14.942 -0.997 -13.424 1.00 92.94 74 LYS A C 1
ATOM 591 O O . LYS A 1 74 ? 15.797 -1.464 -14.168 1.00 92.94 74 LYS A O 1
ATOM 596 N N . TYR A 1 75 ? 13.655 -1.320 -13.524 1.00 92.25 75 TYR A N 1
ATOM 597 C CA . TYR A 1 75 ? 13.159 -2.285 -14.500 1.00 92.25 75 TYR A CA 1
ATOM 598 C C . TYR A 1 75 ? 13.448 -1.836 -15.937 1.00 92.25 75 TYR A C 1
ATOM 600 O O . TYR A 1 75 ? 13.921 -2.642 -16.732 1.00 92.25 75 TYR A O 1
ATOM 608 N N . LYS A 1 76 ? 13.255 -0.549 -16.252 1.00 92.06 76 LYS A N 1
ATOM 609 C CA . LYS A 1 76 ? 13.623 0.052 -17.545 1.00 92.06 76 LYS A CA 1
ATOM 610 C C . LYS A 1 76 ? 15.116 -0.074 -17.845 1.00 92.06 76 LYS A C 1
ATOM 612 O O . LYS A 1 76 ? 15.482 -0.361 -18.981 1.00 92.06 76 LYS A O 1
ATOM 617 N N . LYS A 1 77 ? 15.978 0.127 -16.846 1.00 94.31 77 LYS A N 1
ATOM 618 C CA . LYS A 1 77 ? 17.429 -0.047 -16.999 1.00 94.31 77 LYS A CA 1
ATOM 619 C C . LYS A 1 77 ? 17.787 -1.490 -17.366 1.00 94.31 77 LYS A C 1
ATOM 621 O O . LYS A 1 77 ? 18.610 -1.699 -18.252 1.00 94.31 77 LYS A O 1
ATOM 626 N N . ASP A 1 78 ? 17.153 -2.457 -16.709 1.00 93.56 78 ASP A N 1
ATOM 627 C CA . ASP A 1 78 ? 17.398 -3.886 -16.931 1.00 93.56 78 ASP A CA 1
ATOM 628 C C . ASP A 1 78 ? 16.682 -4.415 -18.195 1.00 93.56 78 ASP A C 1
ATOM 630 O O . ASP A 1 78 ? 17.059 -5.450 -18.738 1.00 93.56 78 ASP A O 1
ATOM 634 N N . ASN A 1 79 ? 15.673 -3.689 -18.695 1.00 94.62 79 ASN A N 1
ATOM 635 C CA . ASN A 1 79 ? 14.859 -4.041 -19.862 1.00 94.62 79 ASN A CA 1
ATOM 636 C C . ASN A 1 79 ? 14.738 -2.831 -20.808 1.00 94.62 79 ASN A C 1
ATOM 638 O O . ASN A 1 79 ? 13.709 -2.148 -20.810 1.00 94.62 79 ASN A O 1
ATOM 642 N N . PRO A 1 80 ? 15.758 -2.546 -21.642 1.00 93.62 80 PRO A N 1
ATOM 643 C CA . PRO A 1 80 ? 15.808 -1.317 -22.440 1.00 93.62 80 PRO A CA 1
ATOM 644 C C . PRO A 1 80 ? 14.617 -1.115 -23.388 1.00 93.62 80 PRO A C 1
ATOM 646 O O . PRO A 1 80 ? 14.254 0.025 -23.685 1.00 93.62 80 PRO A O 1
ATOM 649 N N . THR A 1 81 ? 13.980 -2.202 -23.830 1.00 94.56 81 THR A N 1
ATOM 650 C CA . THR A 1 81 ? 12.809 -2.194 -24.722 1.00 94.56 81 THR A CA 1
ATOM 651 C C . THR A 1 81 ? 11.496 -1.838 -24.021 1.00 94.56 81 THR A C 1
ATOM 653 O O . THR A 1 81 ? 10.517 -1.532 -24.695 1.00 94.56 81 THR A O 1
ATOM 656 N N . PHE A 1 82 ? 11.452 -1.837 -22.686 1.00 93.62 82 PHE A N 1
ATOM 657 C CA . PHE A 1 82 ? 10.266 -1.445 -21.928 1.00 93.62 82 PHE A CA 1
ATOM 658 C C . PHE A 1 82 ? 9.961 0.039 -22.162 1.00 93.62 82 PHE A C 1
ATOM 660 O O . PHE A 1 82 ? 10.803 0.886 -21.880 1.00 93.62 82 PHE A O 1
ATOM 667 N N . ASN A 1 83 ? 8.795 0.395 -22.699 1.00 93.94 83 ASN A N 1
ATOM 668 C CA . ASN A 1 83 ? 8.466 1.799 -22.946 1.00 93.94 83 ASN A CA 1
ATOM 669 C C . ASN A 1 83 ? 8.094 2.503 -21.629 1.00 93.94 83 ASN A C 1
ATOM 671 O O . ASN A 1 83 ? 7.063 2.197 -21.037 1.00 93.94 83 ASN A O 1
ATOM 675 N N . LEU A 1 84 ? 8.942 3.425 -21.170 1.00 94.06 84 LEU A N 1
ATOM 676 C CA . LEU A 1 84 ? 8.755 4.183 -19.933 1.00 94.06 84 LEU A CA 1
ATOM 677 C C . LEU A 1 84 ? 9.315 5.592 -20.119 1.00 94.06 84 LEU A C 1
ATOM 679 O O . LEU A 1 84 ? 10.483 5.734 -20.492 1.00 94.06 84 LEU A O 1
ATOM 683 N N . ASP A 1 85 ? 8.513 6.607 -19.805 1.00 94.38 85 ASP A N 1
ATOM 684 C CA . ASP A 1 85 ? 9.007 7.974 -19.654 1.00 94.38 85 ASP A CA 1
ATOM 685 C C . ASP A 1 85 ? 9.813 8.082 -18.354 1.00 94.38 85 ASP A C 1
ATOM 687 O O . ASP A 1 85 ? 9.286 7.925 -17.255 1.00 94.38 85 ASP A O 1
ATOM 691 N N . THR A 1 86 ? 11.113 8.338 -18.467 1.00 94.31 86 THR A N 1
ATOM 692 C CA . THR A 1 86 ? 11.998 8.456 -17.305 1.00 94.31 86 THR A CA 1
ATOM 693 C C . THR A 1 86 ? 11.830 9.770 -16.547 1.00 94.31 86 THR A C 1
ATOM 695 O O . THR A 1 86 ? 12.252 9.841 -15.395 1.00 94.31 86 THR A O 1
ATOM 698 N N . ASN A 1 87 ? 11.227 10.797 -17.157 1.00 93.75 87 ASN A N 1
ATOM 699 C CA . ASN A 1 87 ? 10.950 12.075 -16.492 1.00 93.75 87 ASN A CA 1
ATOM 700 C C . ASN A 1 87 ? 9.708 11.978 -15.603 1.00 93.75 87 ASN A C 1
ATOM 702 O O . ASN A 1 87 ? 9.660 12.570 -14.525 1.00 93.75 87 ASN A O 1
ATOM 706 N N . GLN A 1 88 ? 8.723 11.191 -16.033 1.00 92.50 88 GLN A N 1
ATOM 707 C CA . GLN A 1 88 ? 7.503 10.928 -15.282 1.00 92.50 88 GLN A CA 1
ATOM 708 C C . GLN A 1 88 ? 7.191 9.422 -15.251 1.00 92.50 88 GLN A C 1
ATOM 710 O O . GLN A 1 88 ? 6.196 8.975 -15.820 1.00 92.50 88 GLN A O 1
ATOM 715 N N . PRO A 1 89 ? 8.005 8.613 -14.540 1.00 93.06 89 PRO A N 1
ATOM 716 C CA . PRO A 1 89 ? 7.863 7.156 -14.551 1.00 93.06 89 PRO A CA 1
ATOM 717 C C . PRO A 1 89 ? 6.582 6.674 -13.864 1.00 93.06 89 PRO A C 1
ATOM 719 O O . PRO A 1 89 ? 6.158 5.544 -14.074 1.00 93.06 89 PRO A O 1
ATOM 722 N N . LEU A 1 90 ? 5.962 7.521 -13.038 1.00 93.44 90 LEU A N 1
ATOM 723 C CA . LEU A 1 90 ? 4.671 7.268 -12.414 1.00 93.44 90 LEU A CA 1
ATOM 724 C C . LEU A 1 90 ? 3.893 8.580 -12.307 1.00 93.44 90 LEU A C 1
ATOM 726 O O . LEU A 1 90 ? 4.291 9.486 -11.563 1.00 93.44 90 LEU A O 1
ATOM 730 N N . TRP A 1 91 ? 2.783 8.666 -13.039 1.00 90.00 91 TRP A N 1
ATOM 731 C CA . TRP A 1 91 ? 1.840 9.772 -12.925 1.00 90.00 91 TRP A CA 1
ATOM 732 C C . TRP A 1 91 ? 0.971 9.593 -11.682 1.00 90.00 91 TRP A C 1
ATOM 734 O O . TRP A 1 91 ? 0.452 8.509 -11.419 1.00 90.00 91 TRP A O 1
ATOM 744 N N . THR A 1 92 ? 0.812 10.662 -10.915 1.00 87.62 92 THR A N 1
ATOM 745 C CA . THR A 1 92 ? -0.061 10.698 -9.741 1.00 87.62 92 THR A CA 1
ATOM 746 C C . THR A 1 92 ? -0.652 12.087 -9.626 1.00 87.62 92 THR A C 1
ATOM 748 O O . THR A 1 92 ? 0.0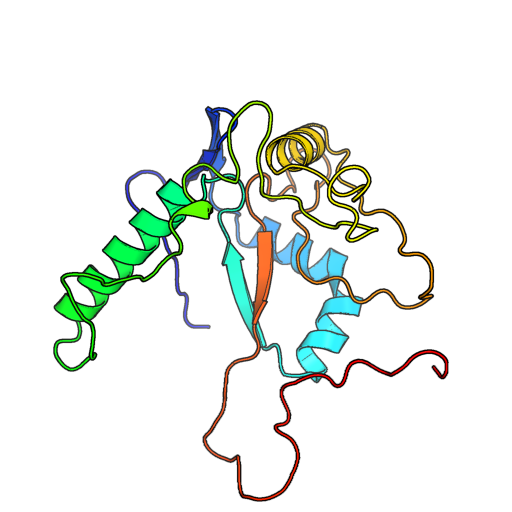50 13.074 -9.857 1.00 87.62 92 THR A O 1
ATOM 751 N N . TRP A 1 93 ? -1.899 12.161 -9.194 1.00 88.75 93 TRP A N 1
ATOM 752 C CA . TRP A 1 93 ? -2.550 13.434 -8.942 1.00 88.75 93 TRP A CA 1
ATOM 753 C C . TRP A 1 93 ? -1.962 14.135 -7.707 1.00 88.75 93 TRP A C 1
ATOM 755 O O . TRP A 1 93 ? -1.648 13.478 -6.715 1.00 88.75 93 TRP A O 1
ATOM 765 N N . GLU A 1 94 ? -1.795 15.458 -7.773 1.00 87.50 94 GLU A N 1
ATOM 766 C CA . GLU A 1 94 ? -1.178 16.265 -6.705 1.00 87.50 94 GLU A CA 1
ATOM 767 C C . GLU A 1 94 ? -1.993 16.251 -5.408 1.00 87.50 94 GLU A C 1
ATOM 769 O O . GLU A 1 94 ? -1.408 16.248 -4.330 1.00 87.50 94 GLU A O 1
ATOM 774 N N . GLY A 1 95 ? -3.322 16.128 -5.502 1.00 87.31 95 GLY A N 1
ATOM 775 C CA . GLY A 1 95 ? -4.212 16.023 -4.340 1.00 87.31 95 GLY A CA 1
ATOM 776 C C . GLY A 1 95 ? -4.007 14.767 -3.485 1.00 87.31 95 GLY A C 1
ATOM 777 O O . GLY A 1 95 ? -4.593 14.664 -2.420 1.00 87.31 95 GLY A O 1
ATOM 778 N N . TYR A 1 96 ? -3.178 13.813 -3.923 1.00 89.38 96 TYR A N 1
ATOM 779 C CA . TYR A 1 96 ? -2.814 12.648 -3.112 1.00 89.38 96 TYR A CA 1
ATOM 780 C C . TYR A 1 96 ? -1.543 12.836 -2.280 1.00 89.38 96 TYR A C 1
ATOM 782 O O . TYR A 1 96 ? -1.184 11.936 -1.518 1.00 89.38 96 TYR A O 1
ATOM 790 N N . GLN A 1 97 ? -0.848 13.965 -2.419 1.00 91.69 97 GLN A N 1
ATOM 791 C CA . GLN A 1 97 ? 0.345 14.237 -1.627 1.00 91.69 97 GLN A CA 1
ATOM 792 C C . GLN A 1 97 ? -0.026 14.367 -0.146 1.00 91.69 97 GLN A C 1
ATOM 794 O O . GLN A 1 97 ? -0.842 15.208 0.219 1.00 91.69 97 GLN A O 1
ATOM 799 N N . GLY A 1 98 ? 0.565 13.528 0.707 1.00 91.44 98 GLY A N 1
ATOM 800 C CA . GLY A 1 98 ? 0.254 13.478 2.137 1.00 91.44 98 GLY A CA 1
ATOM 801 C C . GLY A 1 98 ? -1.177 13.052 2.486 1.00 91.44 98 GLY A C 1
ATOM 802 O O . GLY A 1 98 ? -1.548 13.138 3.652 1.00 91.44 98 GLY A O 1
ATOM 803 N N . ALA A 1 99 ? -1.974 12.573 1.525 1.00 92.81 99 ALA A N 1
ATOM 804 C CA . ALA A 1 99 ? -3.410 12.348 1.713 1.00 92.81 99 ALA A CA 1
ATOM 805 C C . ALA A 1 99 ? -3.748 11.223 2.708 1.00 92.81 99 ALA A C 1
ATOM 807 O O . ALA A 1 99 ? -4.878 11.119 3.170 1.00 92.81 99 ALA A O 1
ATOM 808 N N . ASP A 1 100 ? -2.790 10.363 3.052 1.00 93.06 100 ASP A N 1
ATOM 809 C CA . ASP A 1 100 ? -2.937 9.307 4.056 1.00 93.06 100 ASP A CA 1
ATOM 810 C C . ASP A 1 100 ? -2.263 9.625 5.400 1.0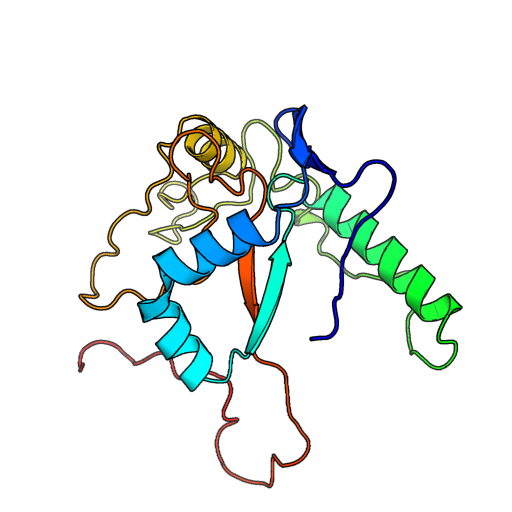0 93.06 100 ASP A C 1
ATOM 812 O O . ASP A 1 100 ? -2.198 8.748 6.266 1.00 93.06 100 ASP A O 1
ATOM 816 N N . MET A 1 101 ? -1.761 10.849 5.578 1.00 89.69 101 MET A N 1
ATOM 817 C CA . MET A 1 101 ? -1.030 11.295 6.765 1.00 89.69 101 MET A CA 1
ATOM 818 C C . MET A 1 101 ? -1.634 12.568 7.379 1.00 89.69 101 MET A C 1
ATOM 820 O O . MET A 1 101 ? -2.447 13.254 6.768 1.00 89.69 101 MET A O 1
ATOM 824 N N . GLY A 1 102 ? -1.191 12.903 8.595 1.00 85.44 102 GLY A N 1
ATOM 825 C CA . GLY A 1 102 ? -1.617 14.102 9.322 1.00 85.44 102 GLY A CA 1
ATOM 826 C C . GLY A 1 102 ? -2.882 13.904 10.162 1.00 85.44 102 GLY A C 1
ATOM 827 O O . GLY A 1 102 ? -3.420 12.801 10.260 1.00 85.44 102 GLY A O 1
ATOM 828 N N . ASP A 1 103 ? -3.339 14.991 10.790 1.00 80.56 103 ASP A N 1
ATOM 829 C CA . ASP A 1 103 ? -4.483 14.971 11.716 1.00 80.56 103 ASP A CA 1
ATOM 830 C C . ASP A 1 103 ? -5.841 14.868 10.999 1.00 80.56 103 ASP A C 1
ATOM 832 O O . ASP A 1 103 ? -6.828 14.438 11.595 1.00 80.56 103 ASP A O 1
ATOM 836 N N . SER A 1 104 ? -5.891 15.245 9.719 1.00 79.50 104 SER A N 1
ATOM 837 C CA . SER A 1 104 ? -7.093 15.208 8.880 1.00 79.50 104 SER A CA 1
ATOM 838 C C . SER A 1 104 ? -6.748 14.671 7.484 1.00 79.50 104 SER A C 1
ATOM 840 O O . SER A 1 104 ? -6.682 15.456 6.541 1.00 79.50 104 SER A O 1
ATOM 842 N N . PRO A 1 105 ? -6.462 13.362 7.351 1.00 87.06 105 PRO A N 1
ATOM 843 C CA . PRO A 1 105 ? -6.114 12.761 6.067 1.00 87.06 105 PRO A CA 1
ATOM 844 C C . PRO A 1 105 ? -7.331 12.703 5.135 1.00 87.06 105 PRO A C 1
ATOM 846 O O . PRO A 1 105 ? -8.425 12.336 5.564 1.00 87.06 105 PRO A O 1
ATOM 849 N N . ASP A 1 106 ? -7.121 12.984 3.850 1.00 88.12 106 ASP A N 1
ATOM 850 C CA . ASP A 1 106 ? -8.161 12.921 2.813 1.00 88.12 106 ASP A CA 1
ATOM 851 C C . ASP A 1 106 ? -8.510 11.474 2.409 1.00 88.12 106 ASP A C 1
ATOM 853 O O . ASP A 1 106 ? -9.572 11.200 1.846 1.00 88.12 106 ASP A O 1
ATOM 857 N N . LEU A 1 107 ? -7.611 10.518 2.676 1.00 90.06 107 LEU A N 1
ATOM 858 C CA . LEU A 1 107 ? -7.808 9.108 2.358 1.00 90.06 107 LEU A CA 1
ATOM 859 C C . LEU A 1 107 ? -8.481 8.347 3.494 1.00 90.06 107 LEU A C 1
ATOM 861 O O . LEU A 1 107 ? -7.936 8.141 4.584 1.00 90.06 107 LEU A O 1
ATOM 865 N N . VAL A 1 108 ? -9.650 7.817 3.150 1.00 89.62 108 VAL A N 1
ATOM 866 C CA . VAL A 1 108 ? -10.499 7.021 4.024 1.00 89.62 108 VAL A CA 1
ATOM 867 C C . VAL A 1 108 ? -10.744 5.653 3.398 1.00 89.62 108 VAL A C 1
ATOM 869 O O . VAL A 1 108 ? -10.936 5.516 2.190 1.00 89.62 108 VAL A O 1
ATOM 872 N N . TYR A 1 109 ? -10.751 4.624 4.236 1.00 88.31 109 TYR A N 1
ATOM 873 C CA . TYR A 1 109 ? -10.917 3.230 3.848 1.00 88.31 109 TYR A CA 1
ATOM 874 C C . TYR A 1 109 ? -12.236 2.673 4.381 1.00 88.31 109 TYR A C 1
ATOM 876 O O . TYR A 1 109 ? -12.654 3.002 5.492 1.00 88.31 109 TYR A O 1
ATOM 884 N N . GLU A 1 110 ? -12.860 1.792 3.597 1.00 84.94 110 GLU A N 1
ATOM 885 C CA . GLU A 1 110 ? -14.147 1.154 3.917 1.00 84.94 110 GLU A CA 1
ATOM 886 C C . GLU A 1 110 ? -15.260 2.157 4.307 1.00 84.94 110 GLU A C 1
ATOM 888 O O . GLU A 1 110 ? -15.905 1.985 5.349 1.00 84.94 110 GLU A O 1
ATOM 893 N N . PRO A 1 111 ? -15.493 3.228 3.517 1.00 88.44 111 PRO A N 1
ATOM 894 C CA . PRO A 1 111 ? -16.602 4.136 3.776 1.00 88.44 111 PRO A CA 1
ATOM 895 C C . PRO A 1 111 ? -17.942 3.405 3.618 1.00 88.44 111 PRO A C 1
ATOM 897 O O . PRO A 1 111 ? -18.123 2.590 2.714 1.00 88.44 111 PRO A O 1
ATOM 900 N N . ARG A 1 112 ? -18.901 3.705 4.497 1.00 85.12 112 ARG A N 1
ATOM 901 C CA . ARG A 1 112 ? -20.289 3.215 4.398 1.00 85.12 112 ARG A CA 1
ATOM 902 C C . ARG A 1 112 ? -21.223 4.210 3.722 1.00 85.12 112 ARG A C 1
ATOM 904 O O . ARG A 1 112 ? -22.336 3.850 3.355 1.00 85.12 112 ARG A O 1
ATOM 911 N N . SER A 1 113 ? -20.769 5.447 3.584 1.00 85.88 113 SER A N 1
ATOM 912 C CA . SER A 1 113 ? -21.452 6.533 2.899 1.00 85.88 113 SER A CA 1
ATOM 913 C C . SER A 1 113 ? -20.426 7.312 2.082 1.00 85.88 113 SER A C 1
ATOM 915 O O . SER A 1 113 ? -19.253 7.364 2.446 1.00 85.88 113 SER A O 1
ATOM 917 N N . PHE A 1 114 ? -20.866 7.920 0.984 1.00 84.50 114 PHE A N 1
ATOM 918 C CA . PHE A 1 114 ? -20.052 8.851 0.194 1.00 84.50 114 PHE A CA 1
ATOM 919 C C . PHE A 1 114 ? -20.252 10.309 0.632 1.00 84.50 114 PHE A C 1
ATOM 921 O O . PHE A 1 114 ? -19.873 11.227 -0.090 1.00 84.50 114 PHE A O 1
ATOM 928 N N . ASP A 1 115 ? -20.865 10.523 1.799 1.00 87.56 115 ASP A N 1
ATOM 929 C CA . ASP A 1 115 ? -20.885 11.829 2.446 1.00 87.56 115 ASP A CA 1
ATOM 930 C C . ASP A 1 115 ? -19.468 12.206 2.894 1.00 87.56 115 ASP A C 1
ATOM 932 O O . ASP A 1 115 ? -18.792 11.425 3.560 1.00 87.56 115 ASP A O 1
ATOM 936 N N . GLU A 1 116 ? -19.022 13.405 2.530 1.00 80.81 116 GLU A N 1
ATOM 937 C CA . GLU A 1 116 ? -17.667 13.887 2.814 1.00 80.81 116 GLU A CA 1
ATOM 938 C C . GLU A 1 116 ? -17.353 13.920 4.319 1.00 80.81 116 GLU A C 1
ATOM 940 O O . GLU A 1 116 ? -16.211 13.713 4.718 1.00 80.81 116 GLU A O 1
ATOM 945 N N . LYS A 1 117 ? -18.361 14.152 5.166 1.00 82.19 117 LYS A N 1
ATOM 946 C CA . LYS A 1 117 ? -18.196 14.327 6.616 1.00 82.19 117 LYS A CA 1
ATOM 947 C C . LYS A 1 117 ? -18.645 13.108 7.412 1.00 82.19 117 LYS A C 1
ATOM 949 O O . LYS A 1 117 ? -18.074 12.826 8.461 1.00 82.19 117 LYS A O 1
ATOM 954 N N . ASP A 1 118 ? -19.653 12.392 6.928 1.00 87.06 118 ASP A N 1
ATOM 955 C CA . ASP A 1 118 ? -20.225 11.200 7.560 1.00 87.06 118 ASP A CA 1
ATOM 956 C C . ASP A 1 118 ? -20.017 9.942 6.702 1.00 87.06 118 ASP A C 1
ATOM 958 O O . ASP A 1 118 ? -20.901 9.101 6.544 1.00 87.06 118 ASP A O 1
ATOM 962 N N . HIS A 1 119 ? -18.818 9.784 6.135 1.00 87.44 119 HIS A N 1
ATOM 963 C CA . HIS A 1 119 ? -18.461 8.601 5.349 1.00 87.44 119 HIS A CA 1
ATOM 964 C C . HIS A 1 119 ? -18.420 7.311 6.184 1.00 87.44 119 HIS A C 1
ATOM 966 O O . HIS A 1 119 ? -18.454 6.211 5.632 1.00 87.44 119 HIS A O 1
ATOM 972 N N . GLN A 1 120 ? -18.278 7.411 7.513 1.00 87.25 120 GLN A N 1
ATOM 973 C CA . GLN A 1 120 ? -18.122 6.299 8.474 1.00 87.25 120 GLN A CA 1
ATOM 974 C C . GLN A 1 120 ? -16.964 5.317 8.197 1.00 87.25 120 GLN A C 1
ATOM 976 O O . GLN A 1 120 ? -16.827 4.308 8.890 1.00 87.25 120 GLN A O 1
ATOM 981 N N . GLY A 1 121 ? -16.133 5.588 7.189 1.00 88.25 121 GLY A N 1
ATOM 982 C CA . GLY A 1 121 ? -14.874 4.888 6.970 1.00 88.25 121 GLY A CA 1
ATOM 983 C C . GLY A 1 121 ? -13.797 5.261 7.989 1.00 88.25 121 GLY A C 1
ATOM 984 O O . GLY A 1 121 ? -14.003 6.091 8.877 1.00 88.25 121 GLY A O 1
ATOM 985 N N . LYS A 1 122 ? -12.637 4.619 7.856 1.00 89.56 122 LYS A N 1
ATOM 986 C CA . LYS A 1 122 ? -11.513 4.739 8.788 1.00 89.56 122 LYS A CA 1
ATOM 987 C C . LYS A 1 122 ? -10.272 5.293 8.108 1.00 89.56 122 LYS A C 1
ATOM 989 O O . LYS A 1 122 ? -10.000 4.981 6.950 1.00 89.56 122 LYS A O 1
ATOM 994 N N . THR A 1 123 ? -9.481 6.056 8.847 1.00 92.19 123 THR A N 1
ATOM 995 C CA . THR A 1 123 ? -8.176 6.532 8.373 1.00 92.19 123 THR A CA 1
ATOM 996 C C . THR A 1 123 ? -7.134 5.415 8.435 1.00 92.19 123 THR A C 1
ATOM 998 O O . THR A 1 123 ? -7.266 4.460 9.208 1.00 92.19 123 THR A O 1
ATOM 1001 N N . LYS A 1 124 ? -6.045 5.540 7.666 1.00 91.88 124 LYS A N 1
ATOM 1002 C CA . LYS A 1 124 ? -4.922 4.587 7.726 1.00 91.88 124 LYS A CA 1
ATOM 1003 C C . LYS A 1 124 ? -4.393 4.416 9.156 1.00 91.88 124 LYS A C 1
ATOM 1005 O O . LYS A 1 124 ? -4.210 3.286 9.604 1.00 91.88 124 LYS A O 1
ATOM 1010 N N . ALA A 1 125 ? -4.217 5.515 9.892 1.00 92.31 125 ALA A N 1
ATOM 1011 C CA . ALA A 1 125 ? -3.730 5.495 11.272 1.00 92.31 125 ALA A CA 1
ATOM 1012 C C . ALA A 1 125 ? -4.670 4.728 12.221 1.00 92.31 125 ALA A C 1
ATOM 1014 O O . ALA A 1 125 ? -4.209 3.935 13.043 1.00 92.31 125 ALA A O 1
ATOM 1015 N N . GLN A 1 126 ? -5.991 4.898 12.077 1.00 90.12 126 GLN A N 1
ATOM 1016 C CA . GLN A 1 126 ? -6.978 4.130 12.847 1.00 90.12 126 GLN A CA 1
ATOM 1017 C C . GLN A 1 126 ? -6.878 2.630 12.545 1.00 90.12 126 GLN A C 1
ATOM 1019 O O . GLN A 1 126 ? -6.879 1.815 13.468 1.00 90.12 126 GLN A O 1
ATOM 1024 N N . ILE A 1 127 ? -6.725 2.263 11.269 1.00 88.62 127 ILE A N 1
ATOM 1025 C CA . ILE A 1 127 ? -6.557 0.866 10.850 1.00 88.62 127 ILE A CA 1
ATOM 1026 C C . ILE A 1 127 ? -5.286 0.263 11.455 1.00 88.62 127 ILE A C 1
ATOM 1028 O O . ILE A 1 127 ? -5.343 -0.832 12.013 1.00 88.62 127 ILE A O 1
ATOM 1032 N N . LEU A 1 128 ?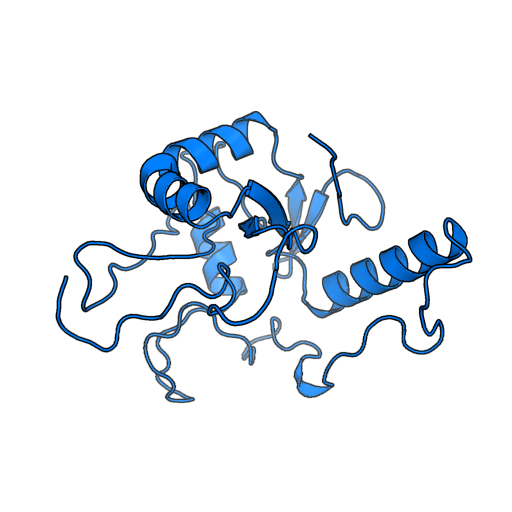 -4.150 0.963 11.375 1.00 88.50 128 LEU A N 1
ATOM 1033 C CA . LEU A 1 128 ? -2.878 0.489 11.932 1.00 88.50 128 LEU A CA 1
ATOM 1034 C C . LEU A 1 128 ? -2.955 0.305 13.450 1.00 88.50 128 LEU A C 1
ATOM 1036 O O . LEU A 1 128 ? -2.545 -0.736 13.966 1.00 88.50 128 LEU A O 1
ATOM 1040 N N . LYS A 1 129 ? -3.573 1.255 14.160 1.00 88.19 129 LYS A N 1
ATOM 1041 C CA . LYS A 1 129 ? -3.812 1.144 15.602 1.00 88.19 129 LYS A CA 1
ATOM 1042 C C . LYS A 1 129 ? -4.659 -0.081 15.945 1.00 88.19 129 LYS A C 1
ATOM 1044 O O . LYS A 1 129 ? -4.292 -0.869 16.813 1.00 88.19 129 LYS A O 1
ATOM 1049 N N . GLU A 1 130 ? -5.767 -0.288 15.241 1.00 83.94 130 GLU A N 1
ATOM 1050 C CA . GLU A 1 130 ? -6.623 -1.457 15.453 1.00 83.94 130 GLU A CA 1
ATOM 1051 C C . GLU A 1 130 ? -5.911 -2.780 15.118 1.00 83.94 130 GLU A C 1
ATOM 1053 O O . GLU A 1 130 ? -6.124 -3.784 15.806 1.00 83.94 130 GLU A O 1
ATOM 1058 N N . GLN A 1 131 ? -5.050 -2.802 14.092 1.00 80.44 131 GLN A N 1
ATOM 1059 C CA . GLN A 1 131 ? -4.211 -3.961 13.768 1.00 80.44 131 GLN A CA 1
ATOM 1060 C C . GLN A 1 131 ? -3.230 -4.274 14.904 1.00 80.44 131 GLN A C 1
ATOM 1062 O O . GLN A 1 131 ? -3.110 -5.438 15.291 1.00 80.44 131 GLN A O 1
ATOM 1067 N N . ALA A 1 132 ? -2.569 -3.253 15.458 1.00 77.69 132 ALA A N 1
ATOM 1068 C CA . ALA A 1 132 ? -1.631 -3.393 16.571 1.00 77.69 132 ALA A CA 1
ATOM 1069 C C . ALA A 1 132 ? -2.318 -3.871 17.862 1.00 77.69 132 ALA A C 1
ATOM 1071 O O . ALA A 1 132 ? -1.787 -4.718 18.579 1.00 77.69 132 ALA A O 1
ATOM 1072 N N . GLU A 1 133 ? -3.533 -3.390 18.133 1.00 73.00 133 GLU A N 1
ATOM 1073 C CA . GLU A 1 133 ? -4.333 -3.793 19.298 1.00 73.00 133 GLU A CA 1
ATOM 1074 C C . GLU A 1 133 ? -4.974 -5.182 19.145 1.00 73.00 133 GLU A C 1
ATOM 1076 O O . GLU A 1 133 ? -5.605 -5.689 20.074 1.00 73.00 133 GLU A O 1
ATOM 1081 N N . GLY A 1 134 ? -4.843 -5.805 17.973 1.00 65.06 134 GLY A N 1
ATOM 1082 C CA . GLY A 1 134 ? -5.501 -7.067 17.664 1.00 65.06 134 GLY A CA 1
ATOM 1083 C C . GLY A 1 134 ? -7.022 -6.948 17.494 1.00 65.06 134 GLY A C 1
ATOM 1084 O O . GLY A 1 134 ? -7.720 -7.959 17.477 1.00 65.06 134 GLY A O 1
ATOM 1085 N N . ARG A 1 135 ? -7.539 -5.716 17.412 1.00 53.59 135 ARG A N 1
ATOM 1086 C CA . ARG A 1 135 ? -8.971 -5.375 17.400 1.00 53.59 135 ARG A CA 1
ATOM 1087 C C . ARG A 1 135 ? -9.525 -5.144 16.005 1.00 53.59 135 ARG A C 1
ATOM 1089 O O . ARG A 1 135 ? -10.742 -5.042 15.861 1.00 53.59 135 ARG A O 1
ATOM 1096 N N . TRP A 1 136 ? -8.657 -5.086 14.994 1.00 51.88 136 TRP A N 1
ATOM 1097 C CA . TRP A 1 136 ? -9.087 -4.960 13.609 1.00 51.88 136 TRP A CA 1
ATOM 1098 C C . TRP A 1 136 ? -9.952 -6.157 13.210 1.00 51.88 136 TRP A C 1
ATOM 1100 O O . TRP A 1 136 ? -9.466 -7.242 12.875 1.00 51.88 136 TRP A O 1
ATOM 1110 N N . THR A 1 137 ? -11.257 -5.924 13.250 1.00 49.25 137 THR A N 1
ATOM 1111 C CA . THR A 1 137 ? -12.322 -6.822 12.828 1.00 49.25 137 THR A CA 1
ATOM 1112 C C . THR A 1 137 ? -13.230 -6.005 11.912 1.00 49.25 137 THR A C 1
ATOM 1114 O O . THR A 1 137 ? -13.587 -4.868 12.223 1.00 49.25 137 THR A O 1
ATOM 1117 N N . LEU A 1 138 ? -13.518 -6.530 10.718 1.00 49.91 138 LEU A N 1
ATOM 1118 C CA . LEU A 1 138 ? -14.354 -5.819 9.749 1.00 49.91 138 LEU A CA 1
ATOM 1119 C C . LEU A 1 138 ? -15.791 -5.734 10.278 1.00 49.91 138 LEU A C 1
ATOM 1121 O O . LEU A 1 138 ? -16.280 -6.719 10.839 1.00 49.91 138 LEU A O 1
ATOM 1125 N N . PRO A 1 139 ? -16.502 -4.617 10.068 1.00 34.03 139 PRO A N 1
ATOM 1126 C CA . PRO A 1 139 ? -17.931 -4.612 10.303 1.00 34.03 139 PRO A CA 1
ATOM 1127 C C . PRO A 1 139 ? -18.655 -5.532 9.305 1.00 34.03 139 PRO A C 1
ATOM 1129 O O . PRO A 1 139 ? -18.232 -5.634 8.151 1.00 34.03 139 PRO A O 1
ATOM 1132 N N . PRO A 1 140 ? -19.763 -6.176 9.709 1.00 32.84 140 PRO A N 1
ATOM 1133 C CA . PRO A 1 140 ? -20.671 -6.802 8.758 1.00 32.84 140 PRO A CA 1
ATOM 1134 C C . PRO A 1 140 ? -21.265 -5.710 7.856 1.00 32.84 140 PRO A C 1
ATOM 1136 O O . PRO A 1 140 ? -21.734 -4.681 8.346 1.00 32.84 140 PRO A O 1
ATOM 1139 N N . THR A 1 141 ? -21.219 -5.896 6.539 1.00 34.75 141 THR A N 1
ATOM 1140 C CA . THR A 1 141 ? -21.873 -4.985 5.596 1.00 34.75 141 THR A CA 1
ATOM 1141 C C . THR A 1 141 ? -23.389 -5.155 5.673 1.00 34.75 141 THR A C 1
ATOM 1143 O O . THR A 1 141 ? -23.907 -6.273 5.661 1.00 34.75 141 THR A O 1
ATOM 1146 N N . ALA A 1 142 ? -24.115 -4.039 5.740 1.00 30.03 142 ALA A N 1
ATOM 1147 C CA . ALA A 1 142 ? -25.561 -4.038 5.574 1.00 30.03 142 ALA A CA 1
ATOM 1148 C C . ALA A 1 142 ? -25.889 -4.451 4.129 1.00 30.03 142 ALA A C 1
ATOM 1150 O O . ALA A 1 142 ? -25.468 -3.781 3.189 1.00 30.03 142 ALA A O 1
ATOM 1151 N N . GLY A 1 143 ? -26.601 -5.571 3.964 1.00 33.59 143 GLY A N 1
ATOM 1152 C CA . GLY A 1 143 ? -27.200 -5.976 2.686 1.00 33.59 143 GLY A CA 1
ATOM 1153 C C . GLY A 1 143 ? -26.672 -7.253 2.021 1.00 33.59 143 GLY A C 1
ATOM 1154 O O . GLY A 1 143 ? -27.194 -7.611 0.973 1.00 33.59 143 GLY A O 1
ATOM 1155 N N . SER A 1 144 ? -25.702 -7.984 2.587 1.00 29.73 144 SER A N 1
ATOM 1156 C CA . SER A 1 144 ? -25.283 -9.278 2.017 1.00 29.73 144 SER A CA 1
ATOM 1157 C C . SER A 1 144 ? -24.994 -10.343 3.076 1.00 29.73 144 SER A C 1
ATOM 1159 O O . SER A 1 144 ? -24.109 -10.184 3.914 1.00 29.73 144 SER A O 1
ATOM 1161 N N . ALA A 1 145 ? -25.705 -11.470 2.975 1.00 33.50 145 ALA A N 1
ATOM 1162 C CA . ALA A 1 145 ? -25.407 -12.722 3.675 1.00 33.50 145 ALA A CA 1
ATOM 1163 C C . ALA A 1 145 ? -24.159 -13.444 3.113 1.00 33.50 145 ALA A C 1
ATOM 1165 O O . ALA A 1 145 ? -23.719 -14.450 3.662 1.00 33.50 145 ALA A O 1
ATOM 1166 N N . THR A 1 146 ? -23.542 -12.915 2.054 1.00 28.59 146 THR A N 1
ATOM 1167 C CA . THR A 1 146 ? -22.347 -13.463 1.400 1.00 28.59 146 THR A CA 1
ATOM 1168 C C . THR A 1 146 ? -21.427 -12.312 0.990 1.00 28.59 146 THR A C 1
ATOM 1170 O O . THR A 1 146 ? -21.433 -11.821 -0.139 1.00 28.59 146 THR A O 1
ATOM 1173 N N . GLY A 1 147 ? -20.665 -11.819 1.970 1.00 28.12 147 GLY A N 1
ATOM 1174 C CA . GLY A 1 147 ? -19.804 -10.645 1.848 1.00 28.12 147 GLY A CA 1
ATOM 1175 C C . GLY A 1 147 ? -18.613 -10.836 0.905 1.00 28.12 147 GLY A C 1
ATOM 1176 O O . GLY A 1 147 ? -17.618 -11.479 1.254 1.00 28.12 147 GLY A O 1
ATOM 1177 N N . GLY A 1 148 ? -18.669 -10.173 -0.250 1.00 31.20 148 GLY A N 1
ATOM 1178 C CA . GLY A 1 148 ? -17.492 -9.826 -1.035 1.00 31.20 148 GLY A CA 1
ATOM 1179 C C . GLY A 1 148 ? -16.728 -8.699 -0.342 1.00 31.20 148 GLY A C 1
ATOM 1180 O O . GLY A 1 148 ? -17.176 -7.563 -0.325 1.00 31.20 148 GLY A O 1
ATOM 1181 N N . THR A 1 149 ? -15.569 -9.006 0.238 1.00 45.28 149 THR A N 1
ATOM 1182 C CA . THR A 1 149 ? -14.627 -7.990 0.736 1.00 45.28 149 THR A CA 1
ATOM 1183 C C . THR A 1 149 ? -13.257 -8.272 0.139 1.00 45.28 149 THR A C 1
ATOM 1185 O O . THR A 1 149 ? -12.628 -9.290 0.452 1.00 45.28 149 THR A O 1
ATOM 1188 N N . ALA A 1 150 ? -12.801 -7.398 -0.759 1.00 34.06 150 ALA A N 1
ATOM 1189 C CA . ALA A 1 150 ? -11.398 -7.313 -1.127 1.00 34.06 150 ALA A CA 1
ATOM 1190 C C . ALA A 1 150 ? -10.620 -6.663 0.025 1.00 34.06 150 ALA A C 1
ATOM 1192 O O . ALA A 1 150 ? -11.129 -5.779 0.691 1.00 34.06 150 ALA A O 1
ATOM 1193 N N . SER A 1 151 ? -9.396 -7.145 0.246 1.00 41.25 151 SER A N 1
ATOM 1194 C CA . SER A 1 151 ? -8.348 -6.488 1.032 1.00 41.25 151 SER A CA 1
ATOM 1195 C C . SER A 1 151 ? -8.612 -6.159 2.499 1.00 41.25 151 SER A C 1
ATOM 1197 O O . SER A 1 151 ? -8.840 -5.017 2.861 1.00 41.25 151 SER A O 1
ATOM 1199 N N . ALA A 1 152 ? -8.404 -7.135 3.382 1.00 44.34 152 ALA A N 1
ATOM 1200 C CA . ALA A 1 152 ? -8.083 -6.830 4.777 1.00 44.34 152 ALA A CA 1
ATOM 1201 C C . ALA A 1 152 ? -6.603 -7.139 5.083 1.00 44.34 152 ALA A C 1
ATOM 1203 O O . ALA A 1 152 ? -6.023 -8.085 4.545 1.00 44.34 152 ALA A O 1
ATOM 1204 N N . GLY A 1 153 ? -5.989 -6.399 5.999 1.00 40.44 153 GLY A N 1
ATOM 1205 C CA . GLY A 1 153 ? -4.906 -6.890 6.855 1.00 40.44 153 GLY A CA 1
ATOM 1206 C C . GLY A 1 153 ? -5.573 -7.269 8.169 1.00 40.44 153 GLY A C 1
ATOM 1207 O O . GLY A 1 153 ? -6.192 -6.409 8.776 1.00 40.44 153 GLY A O 1
ATOM 1208 N N . ALA A 1 154 ? -5.594 -8.549 8.541 1.00 39.34 154 ALA A N 1
ATOM 1209 C CA . ALA A 1 154 ? -6.256 -8.986 9.772 1.00 39.34 154 ALA A CA 1
ATOM 1210 C C . ALA A 1 154 ? -5.240 -9.083 10.915 1.00 39.34 154 ALA A C 1
ATOM 1212 O O . ALA A 1 154 ? -4.071 -9.411 10.693 1.00 39.34 154 ALA A O 1
ATOM 1213 N N . ALA A 1 155 ? -5.699 -8.802 12.132 1.00 37.81 155 ALA A N 1
ATOM 1214 C CA . ALA A 1 155 ? -4.994 -9.149 13.350 1.00 37.81 155 ALA A CA 1
ATOM 1215 C C . ALA A 1 155 ? -5.005 -10.672 13.519 1.00 37.81 155 ALA A C 1
ATOM 1217 O O . ALA A 1 155 ? -6.054 -11.306 13.537 1.00 37.81 155 ALA A O 1
ATOM 1218 N N . GLY A 1 156 ? -3.827 -11.277 13.608 1.00 36.41 156 GLY A N 1
ATOM 1219 C CA . GLY A 1 156 ? -3.685 -12.667 14.029 1.00 36.41 156 GLY A CA 1
ATOM 1220 C C . GLY A 1 156 ? -3.430 -12.634 15.515 1.00 36.41 156 GLY A C 1
ATOM 1221 O O . GLY A 1 156 ? -2.694 -11.754 15.968 1.00 36.41 156 GLY A O 1
ATOM 1222 N N . GLY A 1 157 ? -4.034 -13.565 16.255 1.00 34.41 157 GLY A N 1
ATOM 1223 C CA . GLY A 1 157 ? -3.742 -13.756 17.673 1.00 34.41 157 GLY A CA 1
ATOM 1224 C C . GLY A 1 157 ? -2.241 -13.617 17.929 1.00 34.41 157 GLY A C 1
ATOM 1225 O O . GLY A 1 157 ? -1.449 -14.098 17.118 1.00 34.41 157 GLY A O 1
ATOM 1226 N N . LYS A 1 158 ? -1.890 -12.852 18.976 1.00 39.56 158 LYS A N 1
ATOM 1227 C CA . LYS A 1 158 ? -0.527 -12.456 19.388 1.00 39.56 158 LYS A CA 1
ATOM 1228 C C . LYS A 1 158 ? 0.583 -13.134 18.561 1.00 39.56 158 LYS A C 1
ATOM 1230 O O . LYS A 1 158 ? 1.004 -14.237 18.886 1.00 39.56 158 LYS A O 1
ATOM 1235 N N . GLY A 1 159 ? 1.031 -12.469 17.491 1.00 45.62 159 GLY A N 1
ATOM 1236 C CA . GLY A 1 159 ? 2.173 -12.900 16.665 1.00 45.62 159 GLY A CA 1
ATOM 1237 C C . GLY A 1 159 ? 1.858 -13.414 15.252 1.00 45.62 159 GLY A C 1
ATOM 1238 O O . GLY A 1 159 ? 2.768 -13.494 14.430 1.00 45.62 159 GLY A O 1
ATOM 1239 N N . LEU A 1 160 ? 0.594 -13.696 14.914 1.00 51.66 160 LEU A N 1
ATOM 1240 C CA . LEU A 1 160 ? 0.215 -14.252 13.595 1.00 51.66 160 LEU A CA 1
ATOM 1241 C C . LEU A 1 160 ? -0.338 -13.187 12.618 1.00 51.66 160 LEU A C 1
ATOM 1243 O O . LEU A 1 160 ? -0.809 -13.498 11.525 1.00 51.66 160 LEU A O 1
ATOM 1247 N N . GLY A 1 161 ? -0.314 -11.915 13.032 1.00 63.03 161 GLY A N 1
ATOM 1248 C CA . GLY A 1 161 ? -0.656 -10.711 12.262 1.00 63.03 161 GLY A CA 1
ATOM 1249 C C . GLY A 1 161 ? 0.149 -10.521 10.974 1.00 63.03 161 GLY A C 1
ATOM 1250 O O . GLY A 1 161 ? 1.292 -10.952 10.896 1.00 63.03 161 GLY A O 1
ATOM 1251 N N . THR A 1 162 ? -0.399 -9.776 10.010 1.00 71.06 162 THR A N 1
ATOM 1252 C CA . THR A 1 162 ? 0.416 -9.081 8.990 1.00 71.06 162 THR A CA 1
ATOM 1253 C C . THR A 1 162 ? 0.303 -7.563 9.191 1.00 71.06 162 THR A C 1
ATOM 1255 O O . THR A 1 162 ? -0.191 -6.877 8.299 1.00 71.06 162 THR A O 1
ATOM 1258 N N . PRO A 1 163 ? 0.635 -7.027 10.385 1.00 79.50 163 PRO A N 1
ATOM 1259 C CA . PRO A 1 163 ? 0.421 -5.613 10.688 1.00 79.50 163 PRO A CA 1
ATOM 1260 C C . PRO A 1 163 ? 1.226 -4.741 9.722 1.00 79.50 163 PRO A C 1
ATOM 1262 O O . PRO A 1 163 ? 2.337 -5.109 9.339 1.00 79.50 163 PRO A O 1
ATOM 1265 N N . GLY A 1 164 ? 0.636 -3.636 9.267 1.00 83.44 164 GLY A N 1
ATOM 1266 C CA . GLY A 1 164 ? 1.244 -2.773 8.250 1.00 83.44 164 GLY A CA 1
ATOM 1267 C C . GLY A 1 164 ? 1.248 -3.357 6.831 1.00 83.44 164 GLY A C 1
ATOM 1268 O O . GLY A 1 164 ? 1.665 -2.673 5.900 1.00 83.44 164 GLY A O 1
ATOM 1269 N N . TRP A 1 165 ? 0.740 -4.575 6.619 1.00 84.69 165 TRP A N 1
ATOM 1270 C CA . TRP A 1 165 ? 0.679 -5.221 5.308 1.00 84.69 165 TRP A CA 1
ATOM 1271 C C . TRP A 1 165 ? -0.732 -5.702 4.971 1.00 84.69 165 TRP A C 1
ATOM 1273 O O . TRP A 1 165 ? -1.433 -6.298 5.793 1.00 84.69 165 TRP A O 1
ATOM 1283 N N . THR A 1 166 ? -1.139 -5.520 3.717 1.00 81.94 166 THR A N 1
ATOM 1284 C CA . THR A 1 166 ? -2.378 -6.096 3.185 1.00 81.94 166 THR A CA 1
ATOM 1285 C C . THR A 1 166 ? -2.067 -7.120 2.103 1.00 81.94 166 THR A C 1
ATOM 1287 O O . THR A 1 166 ? -1.152 -6.968 1.293 1.00 81.94 166 THR A O 1
ATOM 1290 N N . VAL A 1 167 ? -2.842 -8.204 2.101 1.00 74.25 167 VAL A N 1
ATOM 1291 C CA . VAL A 1 167 ? -2.720 -9.288 1.126 1.00 74.25 167 VAL A CA 1
ATOM 1292 C C . VAL A 1 167 ? -3.927 -9.241 0.199 1.00 74.25 167 VAL A C 1
ATOM 1294 O O . VAL A 1 167 ? -5.073 -9.389 0.638 1.00 74.25 167 VAL A O 1
ATOM 1297 N N . HIS A 1 168 ? -3.656 -9.028 -1.083 1.00 72.88 168 HIS A N 1
ATOM 1298 C CA . HIS A 1 168 ? -4.638 -8.945 -2.154 1.00 72.88 168 HIS A CA 1
ATOM 1299 C C . HIS A 1 168 ? -4.468 -10.130 -3.107 1.00 72.88 168 HIS A C 1
ATOM 1301 O O . HIS A 1 168 ? -3.363 -10.643 -3.286 1.00 72.88 168 HIS A O 1
ATOM 1307 N N . LEU A 1 169 ? -5.562 -10.541 -3.747 1.00 68.56 169 LEU A N 1
ATOM 1308 C CA . LEU A 1 169 ? -5.486 -11.357 -4.953 1.00 68.56 169 LEU A CA 1
ATOM 1309 C C . LEU A 1 169 ? -5.706 -10.461 -6.167 1.00 68.56 169 LEU A C 1
ATOM 1311 O O . LEU A 1 169 ? -6.568 -9.581 -6.136 1.00 68.56 169 LEU A O 1
ATOM 1315 N N . LEU A 1 170 ? -4.942 -10.714 -7.220 1.00 64.38 170 LEU A N 1
ATOM 1316 C CA . LEU A 1 170 ? -5.059 -10.102 -8.530 1.00 64.38 170 LEU A CA 1
ATOM 1317 C C . LEU A 1 170 ? -5.427 -11.175 -9.549 1.00 64.38 170 LEU A C 1
ATOM 1319 O O . LEU A 1 170 ? -4.860 -12.271 -9.559 1.00 64.38 170 LEU A O 1
ATOM 1323 N N . GLN A 1 171 ? -6.335 -10.820 -10.443 1.00 62.31 171 GLN A N 1
ATOM 1324 C CA . GLN A 1 171 ? -6.542 -11.551 -11.679 1.00 62.31 171 GLN A CA 1
ATOM 1325 C C . GLN A 1 171 ? -5.391 -11.224 -12.635 1.00 62.31 171 GLN A C 1
ATOM 1327 O O . GLN A 1 171 ? -5.146 -10.046 -12.905 1.00 62.31 171 GLN A O 1
ATOM 1332 N N . PRO A 1 172 ? -4.630 -12.212 -13.133 1.00 55.75 172 PRO A N 1
ATOM 1333 C CA . PRO A 1 172 ? -3.787 -11.973 -14.284 1.00 55.75 172 PRO A CA 1
ATOM 1334 C C . PRO A 1 172 ? -4.661 -11.729 -15.511 1.00 55.75 172 PRO A C 1
ATOM 1336 O O . PRO A 1 172 ? -5.591 -12.483 -15.779 1.00 55.75 172 PRO A O 1
ATOM 1339 N N . SER A 1 173 ? -4.317 -10.718 -16.297 1.00 46.44 173 SER A N 1
ATOM 1340 C CA . SER A 1 173 ? -4.799 -10.611 -17.668 1.00 46.44 173 SER A CA 1
ATOM 1341 C C . SER A 1 173 ? -4.155 -11.735 -18.488 1.00 46.44 173 SER A C 1
ATOM 1343 O O . SER A 1 173 ? -3.004 -11.603 -18.894 1.00 46.44 173 SER A O 1
ATOM 1345 N N . ASN A 1 174 ? -4.846 -12.859 -18.693 1.00 48.34 174 ASN A N 1
ATOM 1346 C CA . ASN A 1 174 ? -4.514 -13.765 -19.794 1.00 48.34 174 ASN A CA 1
ATOM 1347 C C . ASN A 1 174 ? -5.295 -13.282 -21.022 1.00 48.34 174 ASN A C 1
ATOM 1349 O O . ASN A 1 174 ? -6.491 -13.525 -21.135 1.00 48.34 174 ASN A O 1
ATOM 1353 N N . LEU A 1 175 ? -4.606 -12.547 -21.898 1.00 45.41 175 LEU A N 1
ATOM 1354 C CA . LEU A 1 175 ? -5.119 -12.031 -23.175 1.00 45.41 175 LEU A CA 1
ATOM 1355 C C . LEU A 1 175 ? -4.967 -13.032 -24.331 1.00 45.41 175 LEU A C 1
ATOM 1357 O O . LEU A 1 175 ? -5.515 -12.795 -25.399 1.00 45.41 175 LEU A O 1
ATOM 1361 N N . ASP A 1 176 ? -4.274 -14.155 -24.130 1.00 46.44 176 ASP A N 1
ATOM 1362 C CA . ASP A 1 176 ? -3.897 -15.062 -25.228 1.00 46.44 176 ASP A CA 1
ATOM 1363 C C . ASP A 1 176 ? -5.082 -15.834 -25.853 1.00 46.44 176 ASP A C 1
ATOM 1365 O O . ASP A 1 176 ? -4.884 -16.605 -26.785 1.00 46.44 176 ASP A O 1
ATOM 1369 N N . THR A 1 177 ? -6.308 -15.646 -25.350 1.00 46.91 177 THR A N 1
ATOM 1370 C CA . THR A 1 177 ? -7.542 -16.290 -25.853 1.00 46.91 177 THR A CA 1
ATOM 1371 C C . THR A 1 177 ? -8.784 -15.389 -25.794 1.00 46.91 177 THR A C 1
ATOM 1373 O O . THR A 1 177 ? -9.894 -15.901 -25.905 1.00 46.91 177 THR A O 1
ATOM 1376 N N . GLN A 1 178 ? -8.653 -14.062 -25.626 1.00 44.38 178 GLN A N 1
ATOM 1377 C CA . GLN A 1 178 ? -9.822 -13.171 -25.758 1.00 44.38 178 GLN A CA 1
ATOM 1378 C C . GLN A 1 178 ? -10.162 -12.969 -27.242 1.00 44.38 178 GLN A C 1
ATOM 1380 O O . GLN A 1 178 ? -9.948 -11.900 -27.813 1.00 44.38 178 GLN A O 1
ATOM 1385 N N . ASP A 1 179 ? -10.667 -14.039 -27.856 1.00 40.84 179 ASP A N 1
ATOM 1386 C CA . ASP A 1 179 ? -11.439 -13.977 -29.086 1.00 40.84 179 ASP A CA 1
ATOM 1387 C C . ASP A 1 179 ? -12.718 -13.167 -28.820 1.00 40.84 179 ASP A C 1
ATOM 1389 O O . ASP A 1 179 ? -13.478 -13.431 -27.891 1.00 40.84 179 ASP A O 1
ATOM 1393 N N . THR A 1 180 ? -12.860 -12.124 -29.632 1.00 52.34 180 THR A N 1
ATOM 1394 C CA . THR A 1 180 ? -14.084 -11.515 -30.172 1.00 52.34 180 THR A CA 1
ATOM 1395 C C . THR A 1 180 ? -15.440 -11.833 -29.510 1.00 52.34 180 THR A C 1
ATOM 1397 O O . THR A 1 180 ? -15.894 -12.971 -29.490 1.00 52.34 180 THR A O 1
ATOM 1400 N N . ASP A 1 181 ? -16.137 -10.750 -29.143 1.00 45.78 181 ASP A N 1
ATOM 1401 C CA . ASP A 1 181 ? -17.593 -10.595 -28.944 1.00 45.78 181 ASP A CA 1
ATOM 1402 C C . ASP A 1 181 ? -18.275 -11.045 -27.641 1.00 45.78 181 ASP A C 1
ATOM 1404 O O . ASP A 1 181 ? -19.466 -10.770 -27.473 1.00 45.78 181 ASP A O 1
ATOM 1408 N N . GLU A 1 182 ? -17.561 -11.573 -26.647 1.00 47.56 182 GLU A N 1
ATOM 1409 C CA . GLU A 1 182 ? -18.141 -11.801 -25.314 1.00 47.56 182 GLU A CA 1
ATOM 1410 C C . GLU A 1 182 ? -17.493 -10.914 -24.245 1.00 47.56 182 GLU A C 1
ATOM 1412 O O . GLU A 1 182 ? -16.291 -10.643 -24.263 1.00 47.56 182 GLU A O 1
ATOM 1417 N N . THR A 1 183 ? -18.318 -10.402 -23.321 1.00 49.41 183 THR A N 1
ATOM 1418 C CA . THR A 1 183 ? -17.891 -9.534 -22.212 1.00 49.41 183 THR A CA 1
ATOM 1419 C C . THR A 1 183 ? -16.610 -10.064 -21.574 1.00 49.41 183 THR A C 1
ATOM 1421 O O . THR A 1 183 ? -16.586 -11.246 -21.222 1.00 49.41 183 THR A O 1
ATOM 1424 N N . PRO A 1 184 ? -15.572 -9.224 -21.380 1.00 42.03 184 PRO A N 1
ATOM 1425 C CA . PRO A 1 184 ? -14.293 -9.687 -20.875 1.00 42.03 184 PRO A CA 1
ATOM 1426 C C . PRO A 1 184 ? -14.506 -10.443 -19.567 1.00 42.03 184 PRO A C 1
ATOM 1428 O O . PRO A 1 184 ? -14.922 -9.858 -18.561 1.00 42.03 184 PRO A O 1
ATOM 1431 N N . ILE A 1 185 ? -14.228 -11.749 -19.608 1.00 45.53 185 ILE A N 1
ATOM 1432 C CA . ILE A 1 185 ? -14.205 -12.636 -18.447 1.00 45.53 185 ILE A CA 1
ATOM 1433 C C . ILE A 1 185 ? -13.115 -12.082 -17.536 1.00 45.53 185 ILE A C 1
ATOM 1435 O O . ILE A 1 185 ? -11.926 -12.328 -17.733 1.00 45.53 185 ILE A O 1
ATOM 1439 N N . GLY A 1 186 ? -13.504 -11.194 -16.629 1.00 39.34 186 GLY A N 1
ATOM 1440 C CA . GLY A 1 186 ? -12.534 -10.453 -15.841 1.00 39.34 186 GLY A CA 1
ATOM 1441 C C . GLY A 1 186 ? -12.993 -9.130 -15.254 1.00 39.34 186 GLY A C 1
ATOM 1442 O O . GLY A 1 186 ? -12.291 -8.586 -14.405 1.00 39.34 186 GLY A O 1
ATOM 1443 N N . ILE A 1 187 ? -14.164 -8.630 -15.641 1.00 39.50 187 ILE A N 1
ATOM 1444 C CA . ILE A 1 187 ? -14.917 -7.693 -14.811 1.00 39.50 187 ILE A CA 1
ATOM 1445 C C . ILE A 1 187 ? -16.070 -8.496 -14.226 1.00 39.50 187 ILE A C 1
ATOM 1447 O O . ILE A 1 187 ? -17.040 -8.793 -14.921 1.00 39.50 187 ILE A O 1
ATOM 1451 N N . ALA A 1 188 ? -15.951 -8.898 -12.957 1.00 40.72 188 ALA A N 1
ATOM 1452 C CA . ALA A 1 188 ? -17.089 -9.455 -12.238 1.00 40.72 188 ALA A CA 1
ATOM 1453 C C . ALA A 1 188 ? -18.247 -8.455 -12.359 1.00 40.72 188 ALA A C 1
ATOM 1455 O O . ALA A 1 188 ? -18.128 -7.306 -11.928 1.00 40.72 188 ALA A O 1
ATOM 1456 N N . SER A 1 189 ? -19.337 -8.867 -13.008 1.00 40.56 189 SER A N 1
ATOM 1457 C CA . SER A 1 189 ? -20.532 -8.035 -13.102 1.00 40.56 189 SER A CA 1
ATOM 1458 C C . SER A 1 189 ? -21.036 -7.798 -11.686 1.00 40.56 189 SER A C 1
ATOM 1460 O O . SER A 1 189 ? -21.329 -8.754 -10.971 1.00 40.56 189 SER A O 1
ATOM 1462 N N . ILE A 1 190 ? -21.089 -6.536 -11.259 1.00 42.97 190 ILE A N 1
ATOM 1463 C CA . ILE A 1 190 ? -21.729 -6.173 -9.996 1.00 42.97 190 ILE A CA 1
ATOM 1464 C C . ILE A 1 190 ? -23.219 -6.481 -10.192 1.00 42.97 190 ILE A C 1
ATOM 1466 O O . ILE A 1 190 ? -23.833 -5.859 -11.067 1.00 42.97 190 ILE A O 1
ATOM 1470 N N . PRO A 1 191 ? -23.809 -7.447 -9.463 1.00 36.50 191 PRO A N 1
ATOM 1471 C CA . PRO A 1 191 ? -25.231 -7.708 -9.591 1.00 36.50 191 PRO A CA 1
ATOM 1472 C C . PRO A 1 191 ? -25.982 -6.431 -9.211 1.00 36.50 191 PRO A C 1
ATOM 1474 O O . PRO A 1 191 ? -25.763 -5.865 -8.138 1.00 36.50 191 PRO A O 1
ATOM 1477 N N . ARG A 1 192 ? -26.843 -5.949 -10.114 1.00 36.16 192 ARG A N 1
ATOM 1478 C CA . ARG A 1 192 ? -27.832 -4.931 -9.755 1.00 36.16 192 ARG A CA 1
ATOM 1479 C C . ARG A 1 192 ? -28.740 -5.558 -8.701 1.00 36.16 192 ARG A C 1
ATOM 1481 O O . ARG A 1 192 ? -29.120 -6.715 -8.845 1.00 36.16 192 ARG A O 1
ATOM 1488 N N . GLU A 1 193 ? -28.972 -4.811 -7.631 1.00 40.56 193 GLU A N 1
ATOM 1489 C CA . GLU A 1 193 ? -29.613 -5.238 -6.387 1.00 40.56 193 GLU A CA 1
ATOM 1490 C C . GLU A 1 193 ? -30.712 -6.304 -6.550 1.00 40.56 193 GLU A C 1
ATOM 1492 O O . GLU A 1 193 ? -31.626 -6.161 -7.360 1.00 40.56 193 GLU A O 1
ATOM 1497 N N . GLY A 1 194 ? -30.670 -7.322 -5.682 1.00 47.34 194 GLY A N 1
ATOM 1498 C CA . GLY A 1 194 ? -31.896 -7.968 -5.214 1.00 47.34 194 GLY A CA 1
ATOM 1499 C C . GLY A 1 194 ? -32.272 -9.346 -5.754 1.00 47.34 194 GLY A C 1
ATOM 1500 O O . GLY A 1 194 ? -33.410 -9.735 -5.516 1.00 47.34 194 GLY A O 1
ATOM 1501 N N . GLN A 1 195 ? -31.391 -10.116 -6.400 1.00 36.28 195 GLN A N 1
ATOM 1502 C CA . GLN A 1 195 ? -31.623 -11.561 -6.582 1.00 36.28 195 GLN A CA 1
ATOM 1503 C C . GLN A 1 195 ? -30.320 -12.359 -6.458 1.00 36.28 195 GLN A C 1
ATOM 1505 O O . GLN A 1 195 ? -29.505 -12.396 -7.378 1.00 36.28 195 GLN A O 1
ATOM 1510 N N . GLY A 1 196 ? -30.149 -12.983 -5.295 1.00 35.47 196 GLY A N 1
ATOM 1511 C CA . GLY A 1 196 ? -29.200 -14.052 -4.999 1.00 35.47 196 GLY A CA 1
ATOM 1512 C C . GLY A 1 196 ? -29.895 -15.089 -4.134 1.00 35.47 196 GLY A C 1
ATOM 1513 O O . GLY A 1 196 ? -30.784 -14.672 -3.353 1.00 35.47 196 GLY A O 1
#

Radius of gyration: 18.67 Å; chains: 1; bounding box: 50×36×50 Å

Sequence (196 aa):
MSRSFITSKKEGAILGIDDNTYPIPTLEQIAIRLFERREKLSTKHDQGFTKLLLVPFGMSLDALRETLKQLLLKYKKDNPTFNLDTNQPLWTWEGYQGADMGDSPDLVYEPRSFDEKDHQGKTKAQILKEQAEGRWTLPPTAGSATGGTASAGAAGGKGLGTPGWTVHLLQPSNLDTQDTDETPIGIASIPREGQG

Organism: NCBI:txid1618994

Foldseek 3Di:
DDDDDLDDDDDQWAQFLVRDIAHPDDPQLVVVVCVVCVVLVVVVVVLQQDDKDKDLLRHQPVVSQVSVLVVQVVVCVVPVPDDADNVPRDDDDPLSVCQLHDPHHVDFPPFPDPPSVRSVTDGSVRLLVCLVVQNPDDDDRPADPDDDDFKDQHRDPVPSGNRSMIMGTDRDPPVVPPDDDDDPSNPDPPDDDDDD

Secondary structure (DSSP, 8-state):
--------SSSSEEE-TTS-EEEPPPHHHHHHHHHHTHHHHHHHHHTT--EEEEE-TTS-HHHHHHHHHHHHHHHHHH-TTS---SSSSS---GGGTTTTSSSS-S-EES-S---SS----EEHHHHHHHHHTT---PPPPTT-SS-------PPPGGGT--TT-EEEEE-----TT--TTS--TTS-----SS--